Protein AF-0000000070921959 (afdb_homodimer)

Secondary structure (DSSP, 8-state):
--HHHHHHHHHHSEEEEEHHHHHHHHHHHHHHHHHHHTTS--EEEEETTTTHHHHHHHHTT--S--EEEEEEEEE--S--SSS--EEEEE--SS--TT-EEEEEEEEESS-HHHHHHHHHHHHTT-SEEEEEEEEEE--TTS-TT---SEEEEEE-SS-EEBTTB-BTTB-TT-SEEEE-TT-/--HHHHHHHHHHSEEEEEHHHHHHHHHHHHHHHHHHHTTS--EEEEETTTTHHHHHHHHTT--S--EEEEEEEEE--S--SSS--EEEEE--SS--TT-EEEEEEEEESS-HHHHHHHHHHHHTT-SEEEEEEEEEE--TTS-TT---SEEEEEE-SS-EEBTTB-BTTB-TT-SEEEE-TT-

Structure (mmCIF, N/CA/C/O backbone):
data_AF-0000000070921959-model_v1
#
loop_
_entity.id
_entity.type
_entity.pdbx_description
1 polymer 'Hypoxanthine phosphoribosyltransferase'
#
loop_
_atom_site.group_PDB
_atom_site.id
_atom_site.type_symbol
_atom_site.label_atom_id
_atom_site.label_alt_id
_atom_site.la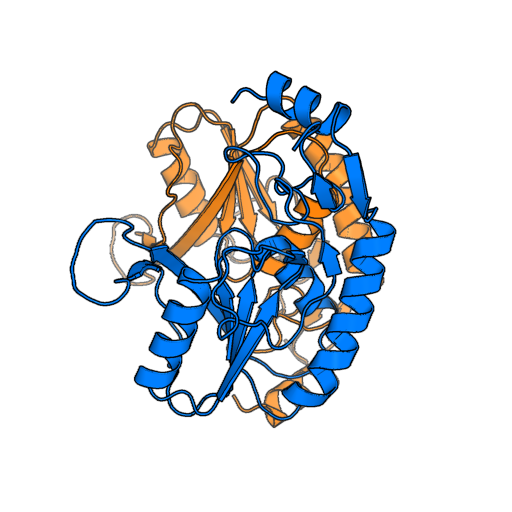bel_comp_id
_atom_site.label_asym_id
_atom_site.label_entity_id
_atom_site.label_seq_id
_atom_site.pdbx_PDB_ins_code
_atom_site.Cartn_x
_atom_site.Cartn_y
_atom_site.Cartn_z
_atom_site.occupancy
_atom_site.B_iso_or_equiv
_atom_site.auth_seq_id
_atom_site.auth_comp_id
_atom_site.auth_asym_id
_atom_site.auth_atom_id
_atom_site.pdbx_PDB_model_num
ATOM 1 N N . MET A 1 1 ? 19.141 13.289 -2.781 1 92.25 1 MET A N 1
ATOM 2 C CA . MET A 1 1 ? 19.719 12.773 -1.545 1 92.25 1 MET A CA 1
ATOM 3 C C . MET A 1 1 ? 20.344 11.406 -1.771 1 92.25 1 MET A C 1
ATOM 5 O O . MET A 1 1 ? 19.781 10.57 -2.48 1 92.25 1 MET A O 1
ATOM 9 N N . SER A 1 2 ? 21.469 11.203 -1.187 1 96.12 2 SER A N 1
ATOM 10 C CA . SER A 1 2 ? 22.156 9.93 -1.33 1 96.12 2 SER A CA 1
ATOM 11 C C . SER A 1 2 ? 21.766 8.953 -0.228 1 96.12 2 SER A C 1
ATOM 13 O O . SER A 1 2 ? 21.234 9.359 0.808 1 96.12 2 SER A O 1
ATOM 15 N N . PRO A 1 3 ? 22.047 7.684 -0.461 1 97.19 3 PRO A N 1
ATOM 16 C CA . PRO A 1 3 ? 21.812 6.703 0.601 1 97.19 3 PRO A CA 1
ATOM 17 C C . PRO A 1 3 ? 22.578 7.023 1.88 1 97.19 3 PRO A C 1
ATOM 19 O O . PRO A 1 3 ? 22.047 6.863 2.98 1 97.19 3 PRO A O 1
ATOM 22 N N . ALA A 1 4 ? 23.75 7.457 1.739 1 97.62 4 ALA A N 1
ATOM 23 C CA . ALA A 1 4 ? 24.562 7.809 2.902 1 97.62 4 ALA A CA 1
ATOM 24 C C . ALA A 1 4 ? 23.938 8.969 3.672 1 97.62 4 ALA A C 1
ATOM 26 O O . ALA A 1 4 ? 23.938 8.977 4.906 1 97.62 4 ALA A O 1
ATOM 27 N N . GLU A 1 5 ? 23.484 9.93 2.936 1 97.94 5 GLU A N 1
ATOM 28 C CA . GLU A 1 5 ? 22.812 11.062 3.559 1 97.94 5 GLU A CA 1
ATOM 29 C C . GLU A 1 5 ? 21.516 10.625 4.258 1 97.94 5 GLU A C 1
ATOM 31 O O . GLU A 1 5 ? 21.219 11.102 5.352 1 97.94 5 GLU A O 1
ATOM 36 N N . ALA A 1 6 ? 20.766 9.727 3.658 1 98 6 ALA A N 1
ATOM 37 C CA . ALA A 1 6 ? 19.547 9.203 4.266 1 98 6 ALA A CA 1
ATOM 38 C C . ALA A 1 6 ? 19.859 8.508 5.59 1 98 6 ALA A C 1
ATOM 40 O O . ALA A 1 6 ? 19.156 8.703 6.582 1 98 6 ALA A O 1
ATOM 41 N N . ARG A 1 7 ? 20.922 7.742 5.594 1 97.75 7 ARG A N 1
ATOM 42 C CA . ARG A 1 7 ? 21.344 7.062 6.816 1 97.75 7 ARG A CA 1
ATOM 43 C C . ARG A 1 7 ? 21.719 8.062 7.902 1 97.75 7 ARG A C 1
ATOM 45 O O . ARG A 1 7 ? 21.391 7.867 9.07 1 97.75 7 ARG A O 1
ATOM 52 N N . ARG A 1 8 ? 22.375 9.039 7.492 1 97.94 8 ARG A N 1
ATOM 53 C CA . ARG A 1 8 ? 22.797 10.078 8.43 1 97.94 8 ARG A CA 1
ATOM 54 C C . ARG A 1 8 ? 21.594 10.805 9.016 1 97.94 8 ARG A C 1
ATOM 56 O O . ARG A 1 8 ? 21.516 11.039 10.219 1 97.94 8 ARG A O 1
ATOM 63 N N . VAL A 1 9 ? 20.641 11.148 8.172 1 98.25 9 VAL A N 1
ATOM 64 C CA . VAL A 1 9 ? 19.438 11.844 8.617 1 98.25 9 VAL A CA 1
ATOM 65 C C . VAL A 1 9 ? 18.688 10.992 9.641 1 98.25 9 VAL A C 1
ATOM 67 O O . VAL A 1 9 ? 18.266 11.5 10.68 1 98.25 9 VAL A O 1
ATOM 70 N N . LEU A 1 10 ? 18.578 9.742 9.367 1 98.19 10 LEU A N 1
ATOM 71 C CA . LEU A 1 10 ? 17.891 8.852 10.289 1 98.19 10 LEU A CA 1
ATOM 72 C C . LEU A 1 10 ? 18.641 8.766 11.617 1 98.19 10 LEU A C 1
ATOM 74 O O . LEU A 1 10 ? 18.031 8.836 12.688 1 98.19 10 LEU A O 1
ATOM 78 N N . ARG A 1 11 ? 19.906 8.656 11.555 1 97.62 11 ARG A N 1
ATOM 79 C CA . ARG A 1 11 ? 20.734 8.516 12.742 1 97.62 11 ARG A CA 1
ATOM 80 C C . ARG A 1 11 ? 20.625 9.742 13.641 1 97.62 11 ARG A C 1
ATOM 82 O O . ARG A 1 11 ? 20.672 9.633 14.867 1 97.62 11 ARG A O 1
ATOM 89 N N . GLU A 1 12 ? 20.469 10.852 13.062 1 98.38 12 GLU A N 1
ATOM 90 C CA . GLU A 1 12 ? 20.531 12.109 13.805 1 98.38 12 GLU A CA 1
ATOM 91 C C . GLU A 1 12 ? 19.125 12.602 14.164 1 98.38 12 GLU A C 1
ATOM 93 O O . GLU A 1 12 ? 18.984 13.555 14.93 1 98.38 12 GLU A O 1
ATOM 98 N N . ALA A 1 13 ? 18.125 11.945 13.648 1 98.5 13 ALA A N 1
ATOM 99 C CA . ALA A 1 13 ? 16.75 12.398 13.805 1 98.5 13 ALA A CA 1
ATOM 100 C C . ALA A 1 13 ? 16.266 12.195 1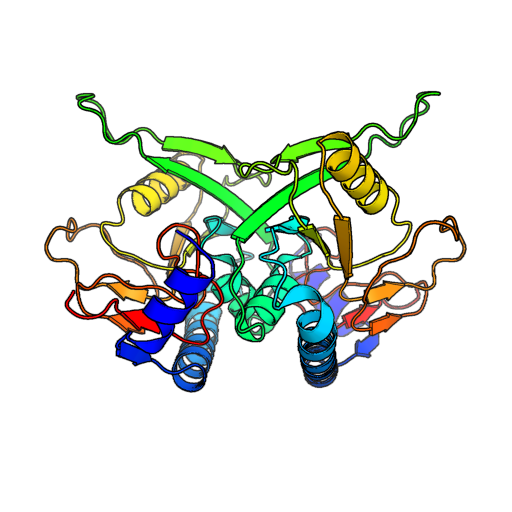5.234 1 98.5 13 ALA A C 1
ATOM 102 O O . ALA A 1 13 ? 16.828 11.383 15.977 1 98.5 13 ALA A O 1
ATOM 103 N N . ASP A 1 14 ? 15.242 12.922 15.672 1 98.56 14 ASP A N 1
ATOM 104 C CA . ASP A 1 14 ? 14.547 12.711 16.938 1 98.56 14 ASP A CA 1
ATOM 105 C C . ASP A 1 14 ? 13.445 11.664 16.781 1 98.56 14 ASP A C 1
ATOM 107 O O . ASP A 1 14 ? 12.539 11.828 15.961 1 98.56 14 ASP A O 1
ATOM 111 N N . CYS A 1 15 ? 13.539 10.656 17.562 1 98.44 15 CYS A N 1
ATOM 112 C CA . CYS A 1 15 ? 12.469 9.656 17.547 1 98.44 15 CYS A CA 1
ATOM 113 C C . CYS A 1 15 ? 11.273 10.133 18.359 1 98.44 15 CYS A C 1
ATOM 115 O O . CYS A 1 15 ? 11.352 10.242 19.578 1 98.44 15 CYS A O 1
ATOM 117 N N . LEU A 1 16 ? 10.188 10.43 17.672 1 98.69 16 LEU A N 1
ATOM 118 C CA . LEU A 1 16 ? 8.992 10.898 18.359 1 98.69 16 LEU A CA 1
ATOM 119 C C . LEU A 1 16 ? 8.156 9.719 18.844 1 98.69 16 LEU A C 1
ATOM 121 O O . LEU A 1 16 ? 7.594 9.758 19.938 1 98.69 16 LEU A O 1
ATOM 125 N N . HIS A 1 17 ? 7.949 8.719 18.047 1 98.56 17 HIS A N 1
ATOM 126 C CA . HIS A 1 17 ? 7.242 7.48 18.344 1 98.56 17 HIS A CA 1
ATOM 127 C C . HIS A 1 17 ? 8.008 6.266 17.844 1 98.56 17 HIS A C 1
ATOM 129 O O . HIS A 1 17 ? 8.289 6.148 16.641 1 98.56 17 HIS A O 1
ATOM 135 N N . SER A 1 18 ? 8.305 5.324 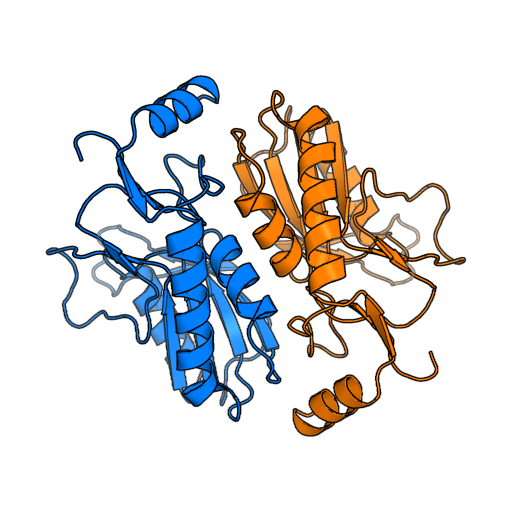18.734 1 97.94 18 SER A N 1
ATOM 136 C CA . SER A 1 18 ? 8.977 4.082 18.375 1 97.94 18 SER A CA 1
ATOM 137 C C . SER A 1 18 ? 8.086 3.201 17.5 1 97.94 18 SER A C 1
ATOM 139 O O . SER A 1 18 ? 6.887 3.453 17.391 1 97.94 18 SER A O 1
ATOM 141 N N . ARG A 1 19 ? 8.719 2.242 16.938 1 96.81 19 ARG A N 1
ATOM 142 C CA . ARG A 1 19 ? 7.949 1.287 16.156 1 96.81 19 ARG A CA 1
ATOM 143 C C . ARG A 1 19 ? 6.828 0.666 16.984 1 96.81 19 ARG A C 1
ATOM 145 O O . ARG A 1 19 ? 5.688 0.575 16.516 1 96.81 19 ARG A O 1
ATOM 152 N N . GLU A 1 20 ? 7.191 0.243 18.125 1 97.25 20 GLU A N 1
ATOM 153 C CA . GLU A 1 20 ? 6.215 -0.391 19.016 1 97.25 20 GLU A CA 1
ATOM 154 C C . GLU A 1 20 ? 5.07 0.561 19.344 1 97.25 20 GLU A C 1
ATOM 156 O O . GLU A 1 20 ? 3.904 0.161 19.344 1 97.25 20 GLU A O 1
ATOM 161 N N . ALA A 1 21 ? 5.406 1.771 19.625 1 98.31 21 ALA A N 1
ATOM 162 C CA . ALA A 1 21 ? 4.391 2.773 19.938 1 98.31 21 ALA A CA 1
ATOM 163 C C . ALA A 1 21 ? 3.467 3.002 18.734 1 98.31 21 ALA A C 1
ATOM 165 O O . ALA A 1 21 ? 2.252 3.131 18.906 1 98.31 21 ALA A O 1
ATOM 166 N N . VAL A 1 22 ? 4.031 3.059 17.531 1 98.56 22 VAL A N 1
ATOM 167 C CA . VAL A 1 22 ? 3.246 3.252 16.328 1 98.56 22 VAL A CA 1
ATOM 168 C C . VAL A 1 22 ? 2.307 2.064 16.125 1 98.56 22 VAL A C 1
ATOM 170 O O . VAL A 1 22 ? 1.116 2.246 15.852 1 98.56 22 VAL A O 1
ATOM 173 N N . GLU A 1 23 ? 2.828 0.876 16.297 1 97.56 23 GLU A N 1
ATOM 174 C CA . GLU A 1 23 ? 2.029 -0.33 16.109 1 97.56 23 GLU A CA 1
ATOM 175 C C . GLU A 1 23 ? 0.875 -0.39 17.109 1 97.56 23 GLU A C 1
ATOM 177 O O . GLU A 1 23 ? -0.242 -0.768 16.75 1 97.56 23 GLU A O 1
ATOM 182 N N . THR A 1 24 ? 1.155 -0.032 18.281 1 98.56 24 THR A N 1
ATOM 183 C CA . THR A 1 24 ? 0.113 0.011 19.312 1 98.56 24 THR A CA 1
ATOM 184 C C . THR A 1 24 ? -0.958 1.035 18.938 1 98.56 24 THR A C 1
ATOM 186 O O . THR A 1 24 ? -2.152 0.778 19.109 1 98.56 24 THR A O 1
ATOM 189 N N . ALA A 1 25 ? -0.522 2.164 18.484 1 98.75 25 ALA A N 1
ATOM 190 C CA . ALA A 1 25 ? -1.455 3.205 18.062 1 98.75 25 ALA A CA 1
ATOM 191 C C . ALA A 1 25 ? -2.312 2.73 16.891 1 98.75 25 ALA A C 1
ATOM 193 O O . ALA A 1 25 ? -3.502 3.049 16.812 1 98.75 25 ALA A O 1
ATOM 194 N N . ILE A 1 26 ? -1.753 1.981 15.977 1 98.5 26 ILE A N 1
ATOM 195 C CA . ILE A 1 26 ? -2.488 1.465 14.828 1 98.5 26 ILE A CA 1
ATOM 196 C C . ILE A 1 26 ? -3.49 0.409 15.289 1 98.5 26 ILE A C 1
ATOM 198 O O . ILE A 1 26 ? -4.598 0.316 14.742 1 98.5 26 ILE A O 1
ATOM 202 N N . ASP A 1 27 ? -3.082 -0.384 16.312 1 98.38 27 ASP A N 1
ATOM 203 C CA . ASP A 1 27 ? -4.035 -1.321 16.906 1 98.38 27 ASP A CA 1
ATOM 204 C C . ASP A 1 27 ? -5.281 -0.598 17.406 1 98.38 27 ASP A C 1
ATOM 206 O O . ASP A 1 27 ? -6.406 -1.013 17.109 1 98.38 27 ASP A O 1
ATOM 210 N N . ARG A 1 28 ? -5.07 0.438 18.094 1 98.69 28 ARG A N 1
ATOM 211 C CA . ARG A 1 28 ? -6.176 1.226 18.625 1 98.69 28 ARG A CA 1
ATOM 212 C C . ARG A 1 28 ? -6.984 1.868 17.516 1 98.69 28 ARG A C 1
ATOM 214 O O . ARG A 1 28 ? -8.219 1.888 17.562 1 98.69 28 ARG A O 1
ATOM 221 N N . LEU A 1 29 ? -6.305 2.377 16.562 1 98.81 29 LEU A N 1
ATOM 222 C CA . LEU A 1 29 ? -6.949 2.992 15.414 1 98.81 29 LEU A CA 1
ATOM 223 C C . LEU A 1 29 ? -7.859 1.995 14.703 1 98.81 29 LEU A C 1
ATOM 225 O O . LEU A 1 29 ? -9 2.322 14.359 1 98.81 29 LEU A O 1
ATOM 229 N N . ALA A 1 30 ? -7.363 0.819 14.461 1 98.62 30 ALA A N 1
ATOM 230 C CA . ALA A 1 30 ? -8.133 -0.229 13.789 1 98.62 30 ALA A CA 1
ATOM 231 C C . ALA A 1 30 ? -9.398 -0.568 14.578 1 98.62 30 ALA A C 1
ATOM 233 O O . ALA A 1 30 ? -10.469 -0.726 13.992 1 98.62 30 ALA A O 1
ATOM 234 N N . GLN A 1 31 ? -9.234 -0.677 15.867 1 98.19 31 GLN A N 1
ATOM 235 C CA . GLN A 1 31 ? -10.375 -0.984 16.719 1 98.19 31 GLN A CA 1
ATOM 236 C C . GLN A 1 31 ? -11.414 0.127 16.672 1 98.19 31 GLN A C 1
ATOM 238 O O . GLN A 1 31 ? -12.602 -0.138 16.469 1 98.19 31 GLN A O 1
ATOM 243 N N . ASN A 1 32 ? -10.977 1.343 16.797 1 98.19 32 ASN A N 1
ATOM 244 C CA . ASN A 1 32 ? -11.875 2.494 16.797 1 98.19 32 ASN A CA 1
ATOM 245 C C . ASN A 1 32 ? -12.594 2.648 15.469 1 98.19 32 ASN A C 1
ATOM 247 O O . ASN A 1 32 ? -13.797 2.918 15.438 1 98.19 32 ASN A O 1
ATOM 251 N N . THR A 1 33 ? -11.898 2.453 14.414 1 98.62 33 THR A N 1
ATOM 252 C CA . THR A 1 33 ? -12.5 2.666 13.102 1 98.62 33 THR A CA 1
ATOM 253 C C . THR A 1 33 ? -13.398 1.494 12.719 1 98.62 33 THR A C 1
ATOM 255 O O . THR A 1 33 ? -14.367 1.664 11.977 1 98.62 33 THR A O 1
ATOM 258 N N . ALA A 1 34 ? -13.102 0.33 13.203 1 97.81 34 ALA A N 1
ATOM 259 C CA . ALA A 1 34 ? -13.969 -0.82 12.953 1 97.81 34 ALA A CA 1
ATOM 260 C C . ALA A 1 34 ? -15.375 -0.579 13.492 1 97.81 34 ALA A C 1
ATOM 262 O O . ALA A 1 34 ? -16.359 -1.006 12.883 1 97.81 34 ALA A O 1
ATOM 263 N N . GLU A 1 35 ? -15.516 0.086 14.57 1 96.25 35 GLU A N 1
ATOM 264 C CA . GLU A 1 35 ? -16.797 0.382 15.195 1 96.25 35 GLU A CA 1
ATOM 265 C C . GLU A 1 35 ? -17.703 1.163 14.25 1 96.25 35 GLU A C 1
ATOM 267 O O . GLU A 1 35 ? -18.922 0.973 14.25 1 96.25 35 GLU A O 1
ATOM 272 N N . VAL A 1 36 ? -17.094 1.922 13.391 1 96.19 36 VAL A N 1
ATOM 273 C CA . VAL A 1 36 ? -17.891 2.799 12.539 1 96.19 36 VAL A CA 1
ATOM 274 C C . VAL A 1 36 ? -17.984 2.199 11.133 1 96.19 36 VAL A C 1
ATOM 276 O O . VAL A 1 36 ? -18.984 2.416 10.43 1 96.19 36 VAL A O 1
ATOM 279 N N . LEU A 1 37 ? -17.062 1.36 10.758 1 98.31 37 LEU A N 1
ATOM 280 C CA . LEU A 1 37 ? -16.938 0.985 9.352 1 98.31 37 LEU A CA 1
ATOM 281 C C . LEU A 1 37 ? -17.438 -0.44 9.125 1 98.31 37 LEU A C 1
ATOM 283 O O . LEU A 1 37 ? -17.797 -0.809 8 1 98.31 37 LEU A O 1
ATOM 287 N N . ALA A 1 38 ? -17.516 -1.252 10.164 1 97.56 38 ALA A N 1
ATOM 288 C CA . ALA A 1 38 ? -17.609 -2.703 10.039 1 97.56 38 ALA A CA 1
ATOM 289 C C . ALA A 1 38 ? -18.875 -3.111 9.289 1 97.56 38 ALA A C 1
ATOM 291 O O . ALA A 1 38 ? -18.875 -4.125 8.586 1 97.56 38 ALA A O 1
ATOM 292 N N . GLU A 1 39 ? -19.906 -2.301 9.336 1 97.25 39 GLU A N 1
ATOM 293 C CA . GLU A 1 39 ? -21.172 -2.703 8.734 1 97.25 39 GLU A CA 1
ATOM 294 C C . GLU A 1 39 ? -21.516 -1.84 7.523 1 97.25 39 GLU A C 1
ATOM 296 O O . GLU A 1 39 ? -22.656 -1.814 7.07 1 97.25 39 GLU A O 1
ATOM 301 N N . ARG A 1 40 ? -20.516 -1.144 6.941 1 97.94 40 ARG A N 1
ATOM 302 C CA . ARG A 1 40 ? -20.828 -0.148 5.922 1 97.94 40 ARG A CA 1
ATOM 303 C C . ARG A 1 40 ? -20.297 -0.576 4.559 1 97.94 40 ARG A C 1
ATOM 305 O O . ARG A 1 40 ? -20.438 0.147 3.572 1 97.94 40 ARG A O 1
ATOM 312 N N . ASN A 1 41 ? -19.625 -1.68 4.469 1 98.12 41 ASN A N 1
ATOM 313 C CA . ASN A 1 41 ? -19.016 -2.139 3.227 1 98.12 41 ASN A CA 1
ATOM 314 C C . ASN A 1 41 ? -18.219 -1.03 2.551 1 98.12 41 ASN A C 1
ATOM 316 O O . ASN A 1 41 ? -18.453 -0.713 1.383 1 98.12 41 ASN A O 1
ATOM 320 N N . PRO A 1 42 ? -17.25 -0.524 3.227 1 98.81 42 PRO A N 1
ATOM 321 C CA . PRO A 1 42 ? -16.594 0.687 2.74 1 98.81 42 PRO A CA 1
ATOM 322 C C . PRO A 1 42 ? -15.703 0.426 1.523 1 98.81 42 PRO A C 1
ATOM 324 O O . PRO A 1 42 ? -15.289 -0.713 1.289 1 98.81 42 PRO A O 1
ATOM 327 N N . LEU A 1 43 ? -15.547 1.412 0.712 1 98.75 43 LEU A N 1
ATOM 328 C CA . LEU A 1 43 ? -14.453 1.512 -0.252 1 98.75 43 LEU A CA 1
ATOM 329 C C . LEU A 1 43 ? -13.266 2.252 0.349 1 98.75 43 LEU A C 1
ATOM 331 O O . LEU A 1 43 ? -13.328 3.463 0.572 1 98.75 43 LEU A O 1
ATOM 335 N N . VAL A 1 44 ? -12.195 1.51 0.639 1 98.88 44 VAL A N 1
ATOM 336 C CA . VAL A 1 44 ? -10.992 2.104 1.214 1 98.88 44 VAL A CA 1
ATOM 337 C C . VAL A 1 44 ? -10.062 2.568 0.097 1 98.88 44 VAL A C 1
ATOM 339 O O . VAL A 1 44 ? -9.656 1.77 -0.749 1 98.88 44 VAL A O 1
ATOM 342 N N . LEU A 1 45 ? -9.773 3.84 0.073 1 98.81 45 LEU A N 1
ATOM 343 C CA . LEU A 1 45 ? -8.859 4.449 -0.888 1 98.81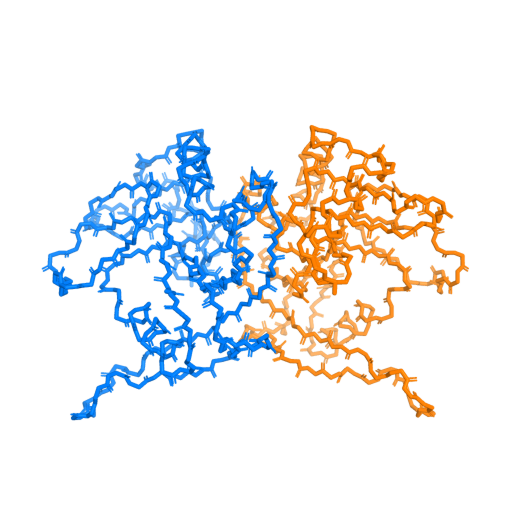 45 LEU A CA 1
ATOM 344 C C . LEU A 1 45 ? -7.562 4.883 -0.207 1 98.81 45 LEU A C 1
ATOM 346 O O . LEU A 1 45 ? -7.566 5.816 0.601 1 98.81 45 LEU A O 1
ATOM 350 N N . GLY A 1 46 ? -6.5 4.156 -0.527 1 98.75 46 GLY A N 1
ATOM 351 C CA . GLY A 1 46 ? -5.203 4.609 -0.054 1 98.75 46 GLY A CA 1
ATOM 352 C C . GLY A 1 46 ? -4.668 5.797 -0.835 1 98.75 46 GLY A C 1
ATOM 353 O O . GLY A 1 46 ? -4.582 5.75 -2.064 1 98.75 46 GLY A O 1
ATOM 354 N N . VAL A 1 47 ? -4.301 6.832 -0.224 1 98.38 47 VAL A N 1
ATOM 355 C CA . VAL A 1 47 ? -3.701 7.988 -0.878 1 98.38 47 VAL A CA 1
ATOM 356 C C . VAL A 1 47 ? -2.203 7.762 -1.06 1 98.38 47 VAL A C 1
ATOM 358 O O . VAL A 1 47 ? -1.427 7.91 -0.114 1 98.38 47 VAL A O 1
ATOM 361 N N . MET A 1 48 ? -1.828 7.375 -2.234 1 97.81 48 MET A N 1
ATOM 362 C CA . MET A 1 48 ? -0.455 6.984 -2.539 1 97.81 48 MET A CA 1
ATOM 363 C C . MET A 1 48 ? 0.473 8.195 -2.512 1 97.81 48 MET A C 1
ATOM 365 O O . MET A 1 48 ? 0.054 9.312 -2.82 1 97.81 48 MET A O 1
ATOM 369 N N . THR A 1 49 ? 1.73 7.93 -2.148 1 96.94 49 THR A N 1
ATOM 370 C CA . THR A 1 49 ? 2.373 6.664 -1.82 1 96.94 49 THR A CA 1
ATOM 371 C C . THR A 1 49 ? 2.52 6.508 -0.31 1 96.94 49 THR A C 1
ATOM 373 O O . THR A 1 49 ? 2.664 5.391 0.193 1 96.94 49 THR A O 1
ATOM 376 N N . GLY A 1 50 ? 2.234 7.527 0.43 1 97.56 50 GLY A N 1
ATOM 377 C CA . GLY A 1 50 ? 2.51 7.578 1.856 1 97.56 50 GLY A CA 1
ATOM 378 C C . GLY A 1 50 ? 1.666 6.609 2.662 1 97.56 50 GLY A C 1
ATOM 379 O O . GLY A 1 50 ? 2.078 6.16 3.734 1 97.56 50 GLY A O 1
ATOM 380 N N . CYS A 1 51 ? 0.597 6.191 2.16 1 98.44 51 CYS A N 1
ATOM 381 C CA . CYS A 1 51 ? -0.378 5.422 2.924 1 98.44 51 CYS A CA 1
ATOM 382 C C . CYS A 1 51 ? 0.068 3.971 3.076 1 98.44 51 CYS A C 1
ATOM 384 O O . CYS A 1 51 ? -0.485 3.229 3.889 1 98.44 51 CYS A O 1
ATOM 386 N N . VAL A 1 52 ? 1.023 3.521 2.396 1 98.44 52 VAL A N 1
ATOM 387 C CA . VAL A 1 52 ? 1.255 2.102 2.154 1 98.44 52 VAL A CA 1
ATOM 388 C C . VAL A 1 52 ? 1.497 1.383 3.479 1 98.44 52 VAL A C 1
ATOM 390 O O . VAL A 1 52 ? 0.878 0.353 3.756 1 98.44 52 VAL A O 1
ATOM 393 N N . VAL A 1 53 ? 2.318 1.944 4.309 1 98.38 53 VAL A N 1
ATOM 394 C CA . VAL A 1 53 ? 2.672 1.264 5.551 1 98.38 53 VAL A CA 1
ATOM 395 C C . VAL A 1 53 ? 1.469 1.243 6.488 1 98.38 53 VAL A C 1
ATOM 397 O O . VAL A 1 53 ? 1.101 0.189 7.016 1 98.38 53 VAL A O 1
ATOM 400 N N . LEU A 1 54 ? 0.834 2.395 6.645 1 98.75 54 LEU A N 1
ATOM 401 C CA . LEU A 1 54 ? -0.345 2.451 7.5 1 98.75 54 LEU A CA 1
ATOM 402 C C . LEU A 1 54 ? -1.447 1.541 6.969 1 98.75 54 LEU A C 1
ATOM 404 O O . LEU A 1 54 ? -2.043 0.772 7.727 1 98.75 54 LEU A O 1
ATOM 408 N N . LEU A 1 55 ? -1.724 1.686 5.691 1 98.75 55 LEU A N 1
ATOM 409 C CA . LEU A 1 55 ? -2.797 0.913 5.074 1 98.75 55 LEU A CA 1
ATOM 410 C C . LEU A 1 55 ? -2.537 -0.583 5.215 1 98.75 55 LEU A C 1
ATOM 412 O O . LEU A 1 55 ? -3.441 -1.345 5.562 1 98.75 55 LEU A O 1
ATOM 416 N N . GLY A 1 56 ? -1.31 -0.991 4.957 1 98 56 GLY A N 1
ATOM 417 C CA . GLY A 1 56 ? -0.966 -2.385 5.191 1 98 56 GLY A CA 1
ATOM 418 C C . GLY A 1 56 ? -1.218 -2.828 6.62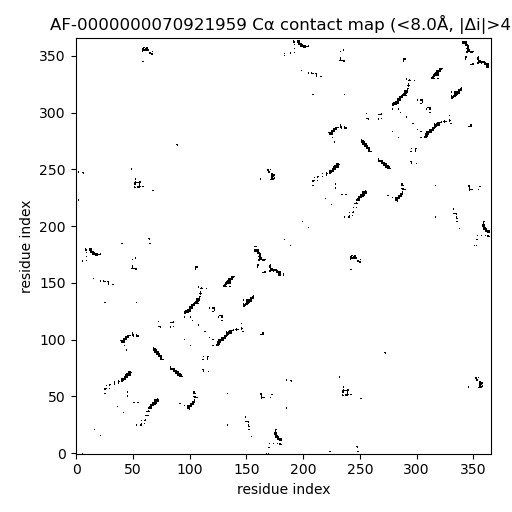1 1 98 56 GLY A C 1
ATOM 419 O O . GLY A 1 56 ? -1.707 -3.936 6.855 1 98 56 GLY A O 1
ATOM 420 N N . GLY A 1 57 ? -0.895 -2.023 7.527 1 97.38 57 GLY A N 1
ATOM 421 C CA . GLY A 1 57 ? -1.138 -2.301 8.93 1 97.38 57 GLY A CA 1
ATOM 422 C C . GLY A 1 57 ? -2.611 -2.412 9.273 1 97.38 57 GLY A C 1
ATOM 423 O O . GLY A 1 57 ? -3.014 -3.297 10.031 1 97.38 57 GLY A O 1
ATOM 424 N N . LEU A 1 58 ? -3.404 -1.513 8.75 1 98.5 58 LEU A N 1
ATOM 425 C CA . LEU A 1 58 ? -4.832 -1.495 9.047 1 98.5 58 LEU A CA 1
ATOM 426 C C . LEU A 1 58 ? -5.531 -2.699 8.43 1 98.5 58 LEU A C 1
ATOM 428 O O . LEU A 1 58 ? -6.375 -3.332 9.07 1 98.5 58 LEU A O 1
ATOM 432 N N . LEU A 1 59 ? -5.215 -2.996 7.199 1 98.06 59 LEU A N 1
ATOM 433 C CA . LEU A 1 59 ? -5.855 -4.098 6.492 1 98.06 59 LEU A CA 1
ATOM 434 C C . LEU A 1 59 ? -5.672 -5.41 7.246 1 98.06 59 LEU A C 1
ATOM 436 O O . LEU A 1 59 ? -6.602 -6.215 7.34 1 98.06 59 LEU A O 1
ATOM 440 N N . SER A 1 60 ? -4.504 -5.578 7.824 1 94.75 60 SER A N 1
ATOM 441 C CA . SER A 1 60 ? -4.219 -6.824 8.531 1 94.75 60 SER A CA 1
ATOM 442 C C . SER A 1 60 ? -4.918 -6.867 9.883 1 94.75 60 SER A C 1
ATOM 444 O O . SER A 1 60 ? -4.957 -7.914 10.531 1 94.75 60 SER A O 1
ATOM 446 N N . ARG A 1 61 ? -5.504 -5.793 10.297 1 96.94 61 ARG A N 1
ATOM 447 C CA . ARG A 1 61 ? -6.137 -5.707 11.609 1 96.94 61 ARG A CA 1
ATOM 448 C C . ARG A 1 61 ? -7.656 -5.637 11.477 1 96.94 61 ARG A C 1
ATOM 450 O O . ARG A 1 61 ? -8.383 -6.039 12.391 1 96.94 61 ARG A O 1
ATOM 457 N N . TRP A 1 62 ? -8.156 -5.008 10.352 1 98 62 TRP A N 1
ATOM 458 C CA . TRP A 1 62 ? -9.586 -4.945 10.078 1 98 62 TRP A CA 1
ATOM 459 C C . TRP A 1 62 ? -10.133 -6.328 9.734 1 98 62 TRP A C 1
ATOM 461 O O . TRP A 1 62 ? -9.484 -7.105 9.031 1 98 62 TRP A O 1
ATOM 471 N N . SER A 1 63 ? -11.391 -6.656 10.188 1 94.25 63 SER A N 1
ATOM 472 C CA . SER A 1 63 ? -11.984 -7.969 9.969 1 94.25 63 SER A CA 1
ATOM 473 C C . SER A 1 63 ? -13.383 -7.852 9.375 1 94.25 63 SER A C 1
ATOM 475 O O . SER A 1 63 ? -14.281 -8.633 9.711 1 94.25 63 SER A O 1
ATOM 477 N N . PHE A 1 64 ? -13.625 -6.906 8.617 1 97.69 64 PHE A N 1
ATOM 478 C CA . PHE A 1 64 ? -14.93 -6.699 7.992 1 97.69 64 PHE A CA 1
ATOM 479 C C . PHE A 1 64 ? -14.797 -6.57 6.48 1 97.69 64 PHE A C 1
ATOM 481 O O . PHE A 1 64 ? -13.719 -6.25 5.973 1 97.69 64 PHE A O 1
ATOM 488 N N . PRO A 1 65 ? -15.883 -6.859 5.73 1 98.12 65 PRO A N 1
ATOM 489 C CA . PRO A 1 65 ? -15.836 -6.758 4.27 1 98.12 65 PRO A CA 1
ATOM 490 C C . PRO A 1 65 ? -15.578 -5.332 3.787 1 98.12 65 PRO A C 1
ATOM 492 O O . PRO A 1 65 ? -16.109 -4.375 4.363 1 98.12 65 PRO A O 1
ATOM 495 N N . MET A 1 66 ? -14.828 -5.242 2.773 1 98.62 66 MET A N 1
ATOM 496 C CA . MET A 1 66 ? -14.5 -3.953 2.174 1 98.62 66 MET A CA 1
ATOM 497 C C . MET A 1 66 ? -13.945 -4.133 0.765 1 98.62 66 MET A C 1
ATOM 499 O O . MET A 1 66 ? -13.578 -5.246 0.375 1 98.62 66 MET A O 1
ATOM 503 N N . HIS A 1 67 ? -13.977 -3.092 0.032 1 98.38 67 HIS A N 1
ATOM 504 C CA . HIS A 1 67 ? -13.203 -2.994 -1.198 1 98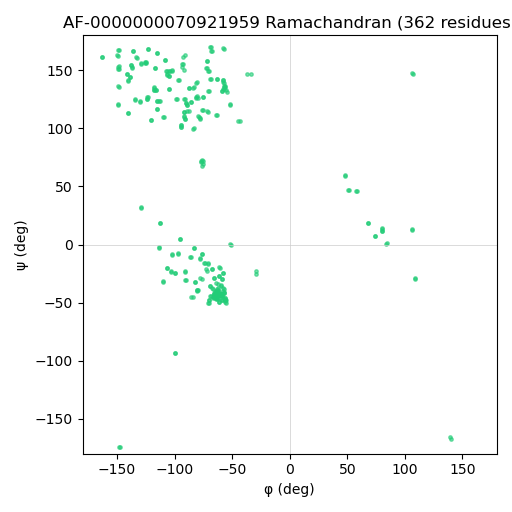.38 67 HIS A CA 1
ATOM 505 C C . HIS A 1 67 ? -11.984 -2.098 -1.01 1 98.38 67 HIS A C 1
ATOM 507 O O . HIS A 1 67 ? -12.023 -1.141 -0.232 1 98.38 67 HIS A O 1
ATOM 513 N N . LEU A 1 68 ? -10.906 -2.488 -1.694 1 98.56 68 LEU A N 1
ATOM 514 C CA . LEU A 1 68 ? -9.672 -1.714 -1.618 1 98.56 68 LEU A CA 1
ATOM 515 C C . LEU A 1 68 ? -9.32 -1.121 -2.979 1 98.56 68 LEU A C 1
ATOM 517 O O . LEU A 1 68 ? -9.422 -1.802 -4 1 98.56 68 LEU A O 1
ATOM 521 N N . ASP A 1 69 ? -9.008 0.078 -3.01 1 98.31 69 ASP A N 1
ATOM 522 C CA . ASP A 1 69 ? -8.492 0.81 -4.16 1 98.31 69 ASP A CA 1
ATOM 523 C C . ASP A 1 69 ? -7.52 1.903 -3.725 1 98.31 69 ASP A C 1
ATOM 525 O O . ASP A 1 69 ? -7.027 1.891 -2.594 1 98.31 69 ASP A O 1
ATOM 529 N N . TYR A 1 70 ? -7.086 2.693 -4.645 1 98.5 70 TYR A N 1
ATOM 530 C CA . TYR A 1 70 ? -6.129 3.736 -4.281 1 98.5 70 TYR A CA 1
ATOM 531 C C . TYR A 1 70 ? -6.285 4.953 -5.184 1 98.5 70 TYR A C 1
ATOM 533 O O . TYR A 1 70 ? -6.906 4.871 -6.246 1 98.5 70 TYR A O 1
ATOM 541 N N . VAL A 1 71 ? -5.734 6.07 -4.73 1 98 71 VAL A N 1
ATOM 542 C CA . VAL A 1 71 ? -5.664 7.305 -5.504 1 98 71 VAL A CA 1
ATOM 543 C C . VAL A 1 71 ? -4.281 7.934 -5.344 1 98 71 VAL A C 1
ATOM 545 O O . VAL A 1 71 ? -3.57 7.648 -4.379 1 98 71 VAL A O 1
ATOM 548 N N . HIS A 1 72 ? -3.961 8.625 -6.336 1 97.44 72 HIS A N 1
ATOM 549 C CA . HIS A 1 72 ? -2.73 9.406 -6.332 1 97.44 72 HIS A CA 1
ATOM 550 C C . HIS A 1 72 ? -2.939 10.758 -7 1 97.44 72 HIS A C 1
ATOM 552 O O . HIS A 1 72 ? -3.248 10.828 -8.188 1 97.44 72 HIS A O 1
ATOM 558 N N . ALA A 1 73 ? -2.834 11.789 -6.18 1 95.12 73 ALA A N 1
ATOM 559 C CA . ALA A 1 73 ? -3.047 13.133 -6.703 1 95.12 73 ALA A CA 1
ATOM 560 C C . ALA A 1 73 ? -2.074 14.133 -6.078 1 95.12 73 ALA A C 1
ATOM 562 O O . ALA A 1 73 ? -1.673 13.969 -4.922 1 95.12 73 ALA A O 1
ATOM 563 N N . THR A 1 74 ? -1.701 15.094 -6.879 1 90.81 74 THR A N 1
ATOM 564 C CA . THR A 1 74 ? -0.937 16.234 -6.406 1 90.81 74 THR A CA 1
ATOM 565 C C . THR A 1 74 ? -1.73 17.531 -6.59 1 90.81 74 THR A C 1
ATOM 567 O O . THR A 1 74 ? -2.629 17.594 -7.43 1 90.81 74 THR A O 1
ATOM 570 N N . ARG A 1 75 ? -1.437 18.484 -5.719 1 84.88 75 ARG A N 1
ATOM 571 C CA . ARG A 1 75 ? -2.143 19.75 -5.797 1 84.88 75 ARG A CA 1
ATOM 572 C C . ARG A 1 75 ? -1.312 20.797 -6.535 1 84.88 75 ARG A C 1
ATOM 574 O O . ARG A 1 75 ? -0.107 20.922 -6.305 1 84.88 75 ARG A O 1
ATOM 581 N N . TYR A 1 76 ? -1.934 21.406 -7.633 1 76.5 76 TYR A N 1
ATOM 582 C CA . TYR A 1 76 ? -1.271 22.531 -8.273 1 76.5 76 TYR A CA 1
ATOM 583 C C . TYR A 1 76 ? -1.154 23.719 -7.324 1 76.5 76 TYR A C 1
ATOM 585 O O . TYR A 1 76 ? -2.104 24.031 -6.605 1 76.5 76 TYR A O 1
ATOM 593 N N . ARG A 1 77 ? 0.035 24.109 -6.867 1 63.78 77 ARG A N 1
ATOM 594 C CA . ARG A 1 77 ? 0.216 25.266 -5.992 1 63.78 77 ARG A CA 1
ATOM 595 C C . ARG A 1 77 ? 0.019 26.562 -6.758 1 63.78 77 ARG A C 1
ATOM 597 O O . ARG A 1 77 ? -0.005 27.641 -6.16 1 63.78 77 ARG A O 1
ATOM 604 N N . GLY A 1 78 ? 0.126 26.656 -8.055 1 54.78 78 GLY A N 1
ATOM 605 C CA . GLY A 1 78 ? 0.122 27.969 -8.688 1 54.78 78 GLY A CA 1
ATOM 606 C C . GLY A 1 78 ? -1.12 28.766 -8.367 1 54.78 78 GLY A C 1
ATOM 607 O O . GLY A 1 78 ? -2.047 28.266 -7.727 1 54.78 78 GLY A O 1
ATOM 608 N N . ASP A 1 79 ? -0.983 30.156 -8.773 1 47.03 79 ASP A N 1
ATOM 609 C CA . ASP A 1 79 ? -1.775 31.375 -8.641 1 47.03 79 ASP A CA 1
ATOM 610 C C . ASP A 1 79 ? -3.217 31.141 -9.094 1 47.03 79 ASP A C 1
ATOM 612 O O . ASP A 1 79 ? -3.914 32.094 -9.469 1 47.03 79 ASP A O 1
ATOM 616 N N . THR A 1 80 ? -3.514 30.031 -9.5 1 48.75 80 THR A N 1
ATOM 617 C CA . THR A 1 80 ? -4.77 30.172 -10.227 1 48.75 80 THR A CA 1
ATOM 618 C C . THR A 1 80 ? -5.926 30.422 -9.266 1 48.75 80 THR A C 1
ATOM 620 O O . THR A 1 80 ? -6.008 29.797 -8.211 1 48.75 80 THR A O 1
ATOM 623 N N . AR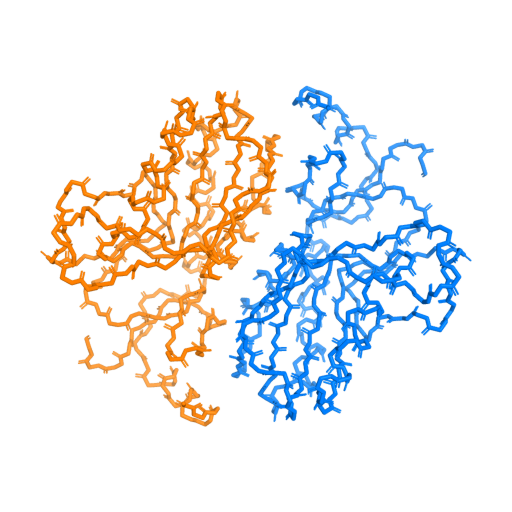G A 1 81 ? -6.527 31.562 -9.336 1 49.5 81 ARG A N 1
ATOM 624 C CA . ARG A 1 81 ? -7.715 32.156 -8.734 1 49.5 81 ARG A CA 1
ATOM 625 C C . ARG A 1 81 ? -8.766 31.094 -8.414 1 49.5 81 ARG A C 1
ATOM 627 O O . ARG A 1 81 ? -9.766 31.391 -7.762 1 49.5 81 ARG A O 1
ATOM 634 N N . GLY A 1 82 ? -8.672 29.891 -9.164 1 48.59 82 GLY A N 1
ATOM 635 C CA . GLY A 1 82 ? -9.695 28.906 -8.836 1 48.59 82 GLY A CA 1
ATOM 636 C C . GLY A 1 82 ? -9.25 27.906 -7.789 1 48.59 82 GLY A C 1
ATOM 637 O O . GLY A 1 82 ? -8.078 27.891 -7.402 1 48.59 82 GLY A O 1
ATOM 638 N N . GLY A 1 83 ? -10.133 27.281 -6.973 1 55 83 GLY A N 1
ATOM 639 C CA . GLY A 1 83 ? -9.953 26.297 -5.93 1 55 83 GLY A CA 1
ATOM 640 C C . GLY A 1 83 ? -8.859 25.281 -6.254 1 55 83 GLY A C 1
ATOM 641 O O . GLY A 1 83 ? -8.367 25.234 -7.383 1 55 83 GLY A O 1
ATOM 642 N N . PRO A 1 84 ? -8.164 24.797 -5.324 1 60.72 84 PRO A N 1
ATOM 643 C CA . PRO A 1 84 ? -7.078 23.844 -5.562 1 60.72 84 PRO A CA 1
ATOM 644 C C . PRO A 1 84 ? -7.449 22.766 -6.574 1 60.72 84 PRO A C 1
ATOM 646 O O . PRO A 1 84 ? -8.508 22.125 -6.449 1 60.72 84 PRO A O 1
ATOM 649 N N . GLN A 1 85 ? -6.926 22.844 -7.746 1 80.81 85 GLN A N 1
ATOM 650 C CA . GLN A 1 85 ? -7.133 21.828 -8.766 1 80.81 85 GLN A CA 1
ATOM 651 C C . GLN A 1 85 ? -6.188 20.641 -8.562 1 80.81 85 GLN A C 1
ATOM 653 O O . GLN A 1 85 ? -5.016 20.828 -8.234 1 80.81 85 GLN A O 1
ATOM 658 N N . LEU A 1 86 ? -6.836 19.391 -8.492 1 88.88 86 LEU A N 1
ATOM 659 C CA . LEU A 1 86 ? -6.086 18.141 -8.328 1 88.88 86 LEU A CA 1
ATOM 660 C C . LEU A 1 86 ? -5.492 17.688 -9.664 1 88.88 86 LEU A C 1
ATOM 662 O O . LEU A 1 86 ? -6.156 17.766 -10.695 1 88.88 86 LEU A O 1
ATOM 666 N N . HIS A 1 87 ? -4.242 17.453 -9.703 1 92.69 87 HIS A N 1
ATOM 667 C CA . HIS A 1 87 ? -3.631 16.672 -10.766 1 92.69 87 HIS A CA 1
ATOM 668 C C . HIS A 1 87 ? -3.559 15.188 -10.398 1 92.69 87 HIS A C 1
ATOM 670 O O . HIS A 1 87 ? -2.797 14.805 -9.508 1 92.69 87 HIS A O 1
ATOM 676 N N . TRP A 1 88 ? -4.332 14.422 -11.188 1 93.56 88 TRP A N 1
ATOM 677 C CA . TRP A 1 88 ? -4.457 13.008 -10.844 1 93.56 88 TRP A CA 1
ATOM 678 C C . TRP A 1 88 ? -3.373 12.18 -11.523 1 93.56 88 TRP A C 1
ATOM 680 O O . TRP A 1 88 ? -3.244 12.211 -12.75 1 93.56 88 TRP A O 1
ATOM 690 N N . LEU A 1 89 ? -2.633 11.523 -10.75 1 94.06 89 LEU A N 1
ATOM 691 C CA . LEU A 1 89 ? -1.709 10.523 -11.273 1 94.06 89 LEU A CA 1
ATOM 692 C C . LEU A 1 89 ? -2.373 9.148 -11.344 1 94.06 89 LEU A C 1
ATOM 694 O O . LEU A 1 89 ? -2.018 8.32 -12.18 1 94.06 89 LEU A O 1
ATOM 698 N N . ALA A 1 90 ? -3.291 8.883 -10.453 1 95.06 90 ALA A N 1
ATOM 699 C CA . ALA A 1 90 ? -4.133 7.688 -10.422 1 95.06 90 ALA A CA 1
ATOM 700 C C . ALA A 1 90 ? -5.496 7.992 -9.812 1 95.06 90 ALA A C 1
ATOM 702 O O . ALA A 1 90 ? -5.59 8.398 -8.656 1 95.06 90 ALA A O 1
ATOM 703 N N . GLN A 1 91 ? -6.496 7.781 -10.586 1 94.19 91 GLN A N 1
ATOM 704 C CA . GLN A 1 91 ? -7.871 7.895 -10.109 1 94.19 91 GLN A CA 1
ATOM 705 C C . GLN A 1 91 ? -8.406 6.547 -9.633 1 94.19 91 GLN A C 1
ATOM 707 O O . GLN A 1 91 ? -7.902 5.496 -10.039 1 94.19 91 GLN A O 1
ATOM 712 N N . PRO A 1 92 ? -9.398 6.629 -8.734 1 93.44 92 PRO A N 1
ATOM 713 C CA . PRO A 1 92 ? -9.984 5.352 -8.344 1 93.44 92 PRO A CA 1
ATOM 714 C C . PRO A 1 92 ? -10.539 4.566 -9.531 1 93.44 92 PRO A C 1
ATOM 716 O O . PRO A 1 92 ? -11.102 5.156 -10.461 1 93.44 92 PRO A O 1
ATOM 719 N N . GLN A 1 93 ? -10.344 3.285 -9.469 1 92.75 93 GLN A N 1
ATOM 720 C CA . GLN A 1 93 ? -10.906 2.42 -10.492 1 92.75 93 GLN A CA 1
ATOM 721 C C . GLN A 1 93 ? -12.289 1.917 -10.102 1 92.75 93 GLN A C 1
ATOM 723 O O . GLN A 1 93 ? -13.07 1.492 -10.953 1 92.75 93 GLN A O 1
ATOM 728 N N . THR A 1 94 ? -12.57 1.89 -8.844 1 95.31 94 THR A N 1
ATOM 729 C CA . THR A 1 94 ? -13.836 1.432 -8.289 1 95.31 94 THR A CA 1
ATOM 730 C C . THR A 1 94 ? -14.844 2.576 -8.227 1 95.31 94 THR A C 1
ATOM 732 O O . THR A 1 94 ? -14.516 3.678 -7.781 1 95.31 94 THR A O 1
ATOM 735 N N . PRO A 1 95 ? -16.094 2.35 -8.648 1 96.25 95 PRO A N 1
ATOM 736 C CA . PRO A 1 95 ? -17.109 3.408 -8.562 1 96.25 95 PRO A CA 1
ATOM 737 C C . PRO A 1 95 ? -17.297 3.92 -7.133 1 96.25 95 PRO A C 1
ATOM 739 O O . PRO A 1 95 ? -17.375 3.125 -6.191 1 96.25 95 PRO A O 1
ATOM 742 N N . ILE A 1 96 ? -17.438 5.207 -7.035 1 97.5 96 ILE A N 1
ATOM 743 C CA . ILE A 1 96 ? -17.469 5.887 -5.742 1 97.5 96 ILE A CA 1
ATOM 744 C C . ILE A 1 96 ? -18.922 6.176 -5.352 1 97.5 96 ILE A C 1
ATOM 746 O O . ILE A 1 96 ? -19.234 6.285 -4.164 1 97.5 96 ILE A O 1
ATOM 750 N N . ALA A 1 97 ? -19.812 6.262 -6.285 1 98.12 97 ALA A N 1
ATOM 751 C CA . ALA A 1 97 ? -21.203 6.684 -6.055 1 98.12 97 ALA A CA 1
ATOM 752 C C . ALA A 1 97 ? -21.891 5.754 -5.062 1 98.12 97 ALA A C 1
ATOM 754 O O . ALA A 1 97 ? -21.781 4.531 -5.16 1 98.12 97 ALA A O 1
ATOM 755 N N . ASP A 1 98 ? -22.547 6.379 -4.098 1 98.31 98 ASP A N 1
ATOM 756 C CA . ASP A 1 98 ? -23.406 5.727 -3.113 1 98.31 98 ASP A CA 1
ATOM 757 C C . ASP A 1 98 ? -22.594 4.855 -2.162 1 98.31 98 ASP A C 1
ATOM 759 O O . ASP A 1 98 ? -23.125 3.953 -1.518 1 98.31 98 ASP A O 1
ATOM 763 N N . ARG A 1 99 ? -21.281 5.09 -2.094 1 98.25 99 ARG A N 1
ATOM 764 C CA . ARG A 1 99 ? -20.391 4.305 -1.235 1 98.25 99 ARG A CA 1
ATOM 765 C C . ARG A 1 99 ? -20 5.09 0.01 1 98.25 99 ARG A C 1
ATOM 767 O O . ARG A 1 99 ? -19.984 6.32 -0.003 1 98.25 99 ARG A O 1
ATOM 774 N N . THR A 1 100 ? -19.766 4.359 1.113 1 98.75 100 THR A N 1
ATOM 775 C CA . THR A 1 100 ? -18.922 4.883 2.176 1 98.75 100 THR A CA 1
ATOM 776 C C . THR A 1 100 ? -17.453 4.805 1.777 1 98.75 100 THR A C 1
ATOM 778 O O . THR A 1 100 ? -16.906 3.713 1.609 1 98.75 100 THR A O 1
ATOM 781 N N . VAL A 1 101 ? -16.828 5.973 1.646 1 98.88 101 VAL A N 1
ATOM 782 C CA . VAL A 1 101 ? -15.438 6.023 1.203 1 98.88 101 VAL A CA 1
ATOM 783 C C . VAL A 1 101 ? -14.531 6.336 2.391 1 98.88 101 VAL A C 1
ATOM 785 O O . VAL A 1 101 ? -14.852 7.188 3.221 1 98.88 101 VAL A O 1
ATOM 788 N N . VAL A 1 102 ? -13.453 5.594 2.518 1 98.94 102 VAL A N 1
ATOM 789 C CA . VAL A 1 102 ? -12.438 5.844 3.535 1 98.94 102 VAL A CA 1
ATOM 790 C C . VAL A 1 102 ? -11.125 6.234 2.867 1 98.94 102 VAL A C 1
ATOM 792 O O . VAL A 1 102 ? -10.555 5.457 2.096 1 98.94 102 VAL A O 1
ATOM 795 N N . LEU A 1 103 ? -10.648 7.406 3.092 1 98.88 103 LEU A N 1
ATOM 796 C CA . LEU A 1 103 ? -9.344 7.859 2.637 1 98.88 103 LEU A CA 1
ATOM 797 C C . LEU A 1 103 ? -8.273 7.59 3.693 1 98.88 103 LEU A C 1
ATOM 799 O O . LEU A 1 103 ? -8.438 7.965 4.855 1 98.88 103 LEU A O 1
ATOM 803 N N . VAL A 1 104 ? -7.23 6.895 3.332 1 98.94 104 VAL A N 1
ATOM 804 C CA . VAL A 1 104 ? -6.145 6.582 4.258 1 98.94 104 VAL A CA 1
ATOM 805 C C . VAL A 1 104 ? -4.859 7.258 3.793 1 98.94 104 VAL A C 1
ATOM 807 O O . VAL A 1 104 ? -4.418 7.059 2.66 1 98.94 104 VAL A O 1
ATOM 810 N N . ASP A 1 105 ? -4.246 8.062 4.621 1 98.69 105 ASP A N 1
ATOM 811 C CA . ASP A 1 105 ? -3.018 8.789 4.312 1 98.69 105 ASP A CA 1
ATOM 812 C C . ASP A 1 105 ? -2.033 8.727 5.48 1 98.69 105 ASP A C 1
ATOM 814 O O . ASP A 1 105 ? -2.391 8.289 6.578 1 98.69 105 ASP A O 1
ATOM 818 N N . ASP A 1 106 ? -0.81 9.094 5.242 1 98.62 106 ASP A N 1
ATOM 819 C CA . ASP A 1 106 ? 0.211 8.992 6.281 1 98.62 106 ASP A CA 1
ATOM 820 C C . ASP A 1 106 ? 0.133 10.172 7.242 1 98.62 106 ASP A C 1
ATOM 822 O O . ASP A 1 106 ? 0.296 10.008 8.453 1 98.62 106 ASP A O 1
ATOM 826 N N . ILE A 1 107 ? -0.132 11.383 6.656 1 98.75 107 ILE A N 1
ATOM 827 C CA . ILE A 1 107 ? -0.006 12.523 7.547 1 98.75 107 ILE A CA 1
ATOM 828 C C . ILE A 1 107 ? -0.986 13.617 7.129 1 98.75 107 ILE A C 1
ATOM 830 O O . ILE A 1 107 ? -1.193 13.852 5.934 1 98.75 107 ILE A O 1
ATOM 834 N N . LEU A 1 108 ? -1.668 14.219 8.094 1 98.56 108 LEU A N 1
ATOM 835 C CA . LEU A 1 108 ? -2.381 15.484 7.918 1 98.56 108 LEU A CA 1
ATOM 836 C C . LEU A 1 108 ? -1.508 16.656 8.336 1 98.56 108 LEU A C 1
ATOM 838 O O . LEU A 1 108 ? -1.366 16.953 9.523 1 98.56 108 LEU A O 1
ATOM 842 N N . ASP A 1 109 ? -0.94 17.328 7.383 1 97.44 109 ASP A N 1
ATOM 843 C CA . ASP A 1 109 ? -0.144 18.531 7.586 1 97.44 109 ASP A CA 1
ATOM 844 C C . ASP A 1 109 ? -0.961 19.781 7.293 1 97.44 109 ASP A C 1
ATOM 846 O O . ASP A 1 109 ? -1.74 20.234 8.133 1 97.44 109 ASP A O 1
ATOM 850 N N . GLU A 1 110 ? -0.895 20.297 6.043 1 95.69 110 GLU A N 1
ATOM 851 C CA . GLU A 1 110 ? -1.831 21.359 5.656 1 95.69 110 GLU A CA 1
ATOM 852 C C . GLU A 1 110 ? -3.176 20.766 5.238 1 95.69 110 GLU A C 1
ATOM 854 O O . GLU A 1 110 ? -4.223 21.391 5.441 1 95.69 110 GLU A O 1
ATOM 859 N N . GLY A 1 111 ? -3.137 19.625 4.68 1 96.12 111 GLY A N 1
ATOM 860 C CA . GLY A 1 111 ? -4.316 18.812 4.426 1 96.12 111 GLY A CA 1
ATOM 861 C C . GLY A 1 111 ? -5.082 19.25 3.191 1 96.12 111 GLY A C 1
ATOM 862 O O . GLY A 1 111 ? -6.188 18.766 2.934 1 96.12 111 GLY A O 1
ATOM 863 N N . VAL A 1 112 ? -4.512 20.125 2.367 1 94.25 112 VAL A N 1
ATOM 864 C CA . VAL A 1 112 ? -5.215 20.688 1.224 1 94.25 112 VAL A CA 1
ATOM 865 C C . VAL A 1 112 ? -5.516 19.594 0.199 1 94.25 112 VAL A C 1
ATOM 867 O O . VAL A 1 112 ? -6.629 19.516 -0.322 1 94.25 112 VAL A O 1
ATOM 870 N N . THR A 1 113 ? -4.559 18.766 -0.089 1 94.75 113 THR A N 1
ATOM 871 C CA . THR A 1 113 ? -4.742 17.688 -1.06 1 94.75 113 THR A CA 1
ATOM 872 C C . THR A 1 113 ? -5.785 16.688 -0.571 1 94.75 113 THR A C 1
ATOM 874 O O . THR A 1 113 ? -6.695 16.312 -1.315 1 94.75 113 THR A O 1
ATOM 877 N N . LEU A 1 114 ? -5.676 16.297 0.681 1 96.69 114 LEU A N 1
ATOM 878 C CA . LEU A 1 114 ? -6.617 15.352 1.26 1 96.69 114 LEU A CA 1
ATOM 879 C C . LEU A 1 114 ? -8.039 15.891 1.205 1 96.69 114 LEU A C 1
ATOM 881 O O . LEU A 1 114 ? -8.977 15.164 0.855 1 96.69 114 LEU A O 1
ATOM 885 N N . ASP A 1 115 ? -8.156 17.141 1.519 1 96.38 115 ASP A N 1
ATOM 886 C CA . ASP A 1 115 ? -9.469 17.766 1.495 1 96.38 115 ASP A CA 1
ATOM 887 C C . ASP A 1 115 ? -10.031 17.812 0.076 1 96.38 115 ASP A C 1
ATOM 889 O O . ASP A 1 115 ? -11.227 17.609 -0.13 1 96.38 115 ASP A O 1
ATOM 893 N N . ALA A 1 116 ? -9.172 18.156 -0.872 1 95.25 116 ALA A N 1
ATOM 894 C CA . ALA A 1 116 ? -9.602 18.203 -2.27 1 95.25 116 ALA A CA 1
ATOM 895 C C . ALA A 1 116 ? -10.055 16.812 -2.744 1 95.25 116 ALA A C 1
ATOM 897 O O . ALA A 1 116 ? -11.031 16.703 -3.48 1 95.25 116 ALA A O 1
ATOM 898 N N . ILE A 1 117 ? -9.367 15.766 -2.344 1 97.19 117 ILE A N 1
ATOM 899 C CA . ILE A 1 117 ? -9.75 14.406 -2.703 1 97.19 117 ILE A CA 1
ATOM 900 C C . ILE A 1 117 ? -11.094 14.062 -2.07 1 97.19 117 ILE A C 1
ATOM 902 O O . ILE A 1 117 ? -11.961 13.461 -2.717 1 97.19 117 ILE A O 1
ATOM 906 N N . ARG A 1 118 ? -11.25 14.438 -0.817 1 97.75 118 ARG A N 1
ATOM 907 C CA . ARG A 1 118 ? -12.508 14.219 -0.112 1 97.75 118 ARG A CA 1
ATOM 908 C C . ARG A 1 118 ? -13.672 14.867 -0.858 1 97.75 118 ARG A C 1
ATOM 910 O O . ARG A 1 118 ? -14.695 14.219 -1.086 1 97.75 118 ARG A O 1
ATOM 917 N N . ARG A 1 119 ? -13.523 16.109 -1.226 1 96.44 119 ARG A N 1
ATOM 918 C CA . ARG A 1 119 ? -14.555 16.844 -1.95 1 96.44 119 ARG A CA 1
ATOM 919 C C . ARG A 1 119 ? -14.852 16.188 -3.295 1 96.44 119 ARG A C 1
ATOM 921 O O . ARG A 1 119 ? -16 16.094 -3.711 1 96.44 119 ARG A O 1
ATOM 928 N N . HIS A 1 120 ? -13.773 15.789 -3.922 1 95.94 120 HIS A N 1
ATOM 929 C CA . HIS A 1 120 ? -13.945 15.078 -5.188 1 95.94 120 HIS A CA 1
ATOM 930 C C . HIS A 1 120 ? -14.828 13.844 -5.016 1 95.94 120 HIS A C 1
ATOM 932 O O . HIS A 1 120 ? -15.727 13.609 -5.824 1 95.94 120 HIS A O 1
ATOM 938 N N . CYS A 1 121 ? -14.594 13.055 -3.998 1 97.94 121 CYS A N 1
ATOM 939 C CA . CYS A 1 121 ? -15.383 11.852 -3.742 1 97.94 121 CYS A CA 1
ATOM 940 C C . CYS A 1 121 ? -16.844 12.203 -3.508 1 97.94 121 CYS A C 1
ATOM 942 O O . CYS A 1 121 ? -17.734 11.523 -4.023 1 97.94 121 CYS A O 1
ATOM 944 N N . LEU A 1 122 ? -17.047 13.258 -2.732 1 98.19 122 LEU A N 1
ATOM 945 C CA . LEU A 1 122 ? -18.406 13.695 -2.477 1 98.19 122 LEU A CA 1
ATOM 946 C C . LEU A 1 122 ? -19.094 14.141 -3.768 1 98.19 122 LEU A C 1
ATOM 948 O O . LEU A 1 122 ? -20.25 13.789 -4.02 1 98.19 122 LEU A O 1
ATOM 952 N N . ASP A 1 123 ? -18.359 14.828 -4.586 1 96.62 123 ASP A N 1
ATOM 953 C CA . ASP A 1 123 ? -18.891 15.312 -5.859 1 96.62 123 ASP A CA 1
ATOM 954 C C . ASP A 1 123 ? -19.234 14.156 -6.793 1 96.62 123 ASP A C 1
ATOM 956 O O . ASP A 1 123 ? -20.125 14.266 -7.625 1 96.62 123 ASP A O 1
ATOM 960 N N . GLN A 1 124 ? -18.531 13.078 -6.629 1 96.81 124 GLN A N 1
ATOM 961 C CA . GLN A 1 124 ? -18.781 11.891 -7.441 1 96.81 124 GLN A CA 1
ATOM 962 C C . GLN A 1 124 ? -19.938 11.062 -6.875 1 96.81 124 GLN A C 1
ATOM 964 O O . GLN A 1 124 ? -20.266 10.008 -7.414 1 96.81 124 GLN A O 1
ATOM 969 N N . GLY A 1 125 ? -20.484 11.484 -5.73 1 98.19 125 GLY A N 1
ATOM 970 C CA . GLY A 1 125 ? -21.703 10.867 -5.246 1 98.19 125 GLY A CA 1
ATOM 971 C C . GLY A 1 125 ? -21.484 9.953 -4.055 1 98.19 125 GLY A C 1
ATOM 972 O O . GLY A 1 125 ? -22.359 9.156 -3.701 1 98.19 125 GLY A O 1
ATOM 973 N N . ALA A 1 126 ? -20.312 10.016 -3.436 1 98.69 126 ALA A N 1
ATOM 974 C CA . ALA A 1 126 ? -20.109 9.234 -2.219 1 98.69 126 ALA A CA 1
ATOM 975 C C . ALA A 1 126 ? -21.156 9.57 -1.164 1 98.69 126 ALA A C 1
ATOM 977 O O . ALA A 1 126 ? -21.5 10.742 -0.983 1 98.69 126 ALA A O 1
ATOM 978 N N . GLU A 1 127 ? -21.672 8.539 -0.521 1 98.38 127 GLU A N 1
ATOM 979 C CA . GLU A 1 127 ? -22.625 8.758 0.566 1 98.38 127 GLU A CA 1
ATOM 980 C C . GLU A 1 127 ? -21.953 9.445 1.753 1 98.38 127 GLU A C 1
ATOM 982 O O . GLU A 1 127 ? -22.516 10.359 2.352 1 98.38 127 GLU A O 1
ATOM 987 N N . GLN A 1 128 ? -20.781 8.953 2.111 1 98.19 128 GLN A N 1
ATOM 988 C CA . GLN A 1 128 ? -19.953 9.477 3.193 1 98.19 128 GLN A CA 1
ATOM 989 C C . GLN A 1 128 ? -18.469 9.281 2.887 1 98.19 128 GLN A C 1
ATOM 991 O O . GLN A 1 128 ? -18.094 8.352 2.178 1 98.19 128 GLN A O 1
ATOM 996 N N . VAL A 1 129 ? -17.719 10.203 3.438 1 98.69 129 VAL A N 1
ATOM 997 C CA . VAL A 1 129 ? -16.266 10.086 3.309 1 98.69 129 VAL A CA 1
ATOM 998 C C . VAL A 1 129 ? -15.617 10.242 4.68 1 98.69 129 VAL A C 1
ATOM 1000 O O . VAL A 1 129 ? -15.859 11.219 5.383 1 98.69 129 VAL A O 1
ATOM 1003 N N . PHE A 1 130 ? -14.852 9.219 5.055 1 98.62 130 PHE A N 1
ATOM 1004 C CA . PHE A 1 130 ? -14.016 9.273 6.25 1 98.62 130 PHE A CA 1
ATOM 1005 C C . PHE A 1 130 ? -12.547 9.406 5.883 1 98.62 130 PHE A C 1
ATOM 1007 O O . PHE A 1 130 ? -12.109 8.875 4.859 1 98.62 130 PHE A O 1
ATOM 1014 N N . SER A 1 131 ? -11.836 10.102 6.688 1 98.75 131 SER A N 1
ATOM 1015 C CA . SER A 1 131 ? -10.391 10.195 6.516 1 98.75 131 SER A CA 1
ATOM 1016 C C . SER A 1 131 ? -9.656 9.617 7.719 1 98.75 131 SER A C 1
ATOM 1018 O O . SER A 1 131 ? -10.023 9.883 8.867 1 98.75 131 SER A O 1
ATOM 1020 N N . ILE A 1 132 ? -8.672 8.789 7.465 1 98.88 132 ILE A N 1
ATOM 1021 C CA . ILE A 1 132 ? -7.805 8.156 8.453 1 98.88 132 ILE A CA 1
ATOM 1022 C C . ILE A 1 132 ? -6.348 8.484 8.148 1 98.88 132 ILE A C 1
ATOM 1024 O O . ILE A 1 132 ? -5.887 8.305 7.02 1 98.88 132 ILE A O 1
ATOM 1028 N N . VAL A 1 133 ? -5.625 9 9.117 1 98.94 133 VAL A N 1
ATOM 1029 C CA . VAL A 1 133 ? -4.215 9.312 8.906 1 98.94 133 VAL A CA 1
ATOM 1030 C C . VAL A 1 133 ? -3.379 8.695 10.023 1 98.94 133 VAL A C 1
ATOM 1032 O O . VAL A 1 133 ? -3.889 8.43 11.117 1 98.94 133 VAL A O 1
ATOM 1035 N N . LEU A 1 134 ? -2.127 8.469 9.742 1 98.88 134 LEU A N 1
ATOM 1036 C CA . LEU A 1 134 ? -1.218 8.008 10.789 1 98.88 134 LEU A CA 1
ATOM 1037 C C . LEU A 1 134 ? -0.935 9.125 11.789 1 98.88 134 LEU A C 1
ATOM 1039 O O . LEU A 1 134 ? -1.066 8.922 13 1 98.88 134 LEU A O 1
ATOM 1043 N N . VAL A 1 135 ? -0.572 10.273 11.234 1 98.88 135 VAL A N 1
ATOM 1044 C CA . VAL A 1 135 ? -0.147 11.375 12.094 1 98.88 135 VAL A CA 1
ATOM 1045 C C . VAL A 1 135 ? -0.994 12.609 11.812 1 98.88 135 VAL A C 1
ATOM 1047 O O . VAL A 1 135 ? -1.135 13.023 10.656 1 98.88 135 VAL A O 1
ATOM 1050 N N . ASP A 1 136 ? -1.576 13.148 12.758 1 98.75 136 ASP A N 1
ATOM 1051 C CA . ASP A 1 136 ? -2.156 14.492 12.734 1 98.75 136 ASP A CA 1
ATOM 1052 C C . ASP A 1 136 ? -1.176 15.523 13.281 1 98.75 136 ASP A C 1
ATOM 1054 O O . ASP A 1 136 ? -0.984 15.625 14.492 1 98.75 136 ASP A O 1
ATOM 1058 N N . LYS A 1 137 ? -0.585 16.25 12.375 1 98.56 137 LYS A N 1
ATOM 1059 C CA . LYS A 1 137 ? 0.464 17.188 12.734 1 98.56 137 LYS A CA 1
ATOM 1060 C C . LYS A 1 137 ? -0.13 18.516 13.195 1 98.56 137 LYS A C 1
ATOM 1062 O O . LYS A 1 137 ? -1.036 19.062 12.555 1 98.56 137 LYS A O 1
ATOM 1067 N N . ALA A 1 138 ? 0.372 19.062 14.273 1 97.5 138 ALA A N 1
ATOM 1068 C CA . ALA A 1 138 ? -0.086 20.344 14.805 1 97.5 138 ALA A CA 1
ATOM 1069 C C . ALA A 1 138 ? 0.451 21.5 13.969 1 97.5 138 ALA A C 1
ATOM 1071 O O . ALA A 1 138 ? 1.217 22.328 14.469 1 97.5 138 ALA A O 1
ATOM 1072 N N . ASN A 1 139 ? -0.03 21.609 12.773 1 97.5 139 ASN A N 1
ATOM 1073 C CA . ASN A 1 139 ? 0.405 22.656 11.852 1 97.5 139 ASN A CA 1
ATOM 1074 C C . ASN A 1 139 ? -0.436 23.922 12.008 1 97.5 139 ASN A C 1
ATOM 1076 O O . ASN A 1 139 ? -1.61 23.938 11.633 1 97.5 139 ASN A O 1
ATOM 1080 N N . PRO A 1 140 ? 0.108 25.016 12.438 1 96.44 140 PRO A N 1
ATOM 1081 C CA . PRO A 1 140 ? -0.673 26.234 12.688 1 96.44 140 PRO A CA 1
ATOM 1082 C C . PRO A 1 140 ? -1.161 26.891 11.398 1 96.44 140 PRO A C 1
ATOM 1084 O O . PRO A 1 140 ? -2.049 27.75 11.438 1 96.44 140 PRO A O 1
ATOM 1087 N N . LYS A 1 141 ? -0.6 26.547 10.297 1 95.81 141 LYS A N 1
ATOM 1088 C CA . LYS A 1 141 ? -0.972 27.156 9.023 1 95.81 141 LYS A CA 1
ATOM 1089 C C . LYS A 1 141 ? -2.164 26.453 8.398 1 95.81 141 LYS A C 1
ATOM 1091 O O . LYS A 1 141 ? -2.719 26.906 7.402 1 95.81 141 LYS A O 1
ATOM 1096 N N . ARG A 1 142 ? -2.49 25.312 8.984 1 96.44 142 ARG A N 1
ATOM 1097 C CA . ARG A 1 142 ? -3.588 24.547 8.422 1 96.44 142 ARG A CA 1
ATOM 1098 C C . ARG A 1 142 ? -4.926 25.234 8.656 1 96.44 142 ARG A C 1
ATOM 1100 O O . ARG A 1 142 ? -5.195 25.719 9.758 1 96.44 142 ARG A O 1
ATOM 1107 N N . ASP A 1 143 ? -5.734 25.328 7.574 1 95.88 143 ASP A N 1
ATOM 1108 C CA . ASP A 1 143 ? -7.129 25.719 7.746 1 95.88 143 ASP A CA 1
ATOM 1109 C C . ASP A 1 143 ? -7.82 24.844 8.797 1 95.88 143 ASP A C 1
ATOM 1111 O O . ASP A 1 143 ? -7.875 23.625 8.656 1 95.88 143 ASP A O 1
ATOM 1115 N N . PRO A 1 144 ? -8.336 25.391 9.875 1 95.06 144 PRO A N 1
ATOM 1116 C CA . PRO A 1 144 ? -8.93 24.625 10.977 1 95.06 144 PRO A CA 1
ATOM 1117 C C . PRO A 1 144 ? -10.117 23.781 10.531 1 95.06 144 PRO A C 1
ATOM 1119 O O . PRO A 1 144 ? -10.523 22.859 11.242 1 95.06 144 PRO A O 1
ATOM 1122 N N . ARG A 1 145 ? -10.688 24.172 9.367 1 95.69 145 ARG A N 1
ATOM 1123 C CA . ARG A 1 145 ? -11.82 23.422 8.852 1 95.69 145 ARG A CA 1
ATOM 1124 C C . ARG A 1 145 ? -11.367 22.078 8.273 1 95.69 145 ARG A C 1
ATOM 1126 O O . ARG A 1 145 ? -12.18 21.172 8.07 1 95.69 145 ARG A O 1
ATOM 1133 N N . ILE A 1 146 ? -10.086 21.922 8.016 1 96.94 146 ILE A N 1
ATOM 1134 C CA . ILE A 1 146 ? -9.523 20.688 7.488 1 96.94 146 ILE A CA 1
ATOM 1135 C C . ILE A 1 146 ? -9.078 19.797 8.641 1 96.94 146 ILE A C 1
ATOM 1137 O O . ILE A 1 146 ? -8.133 20.125 9.367 1 96.94 146 ILE A O 1
ATOM 1141 N N . THR A 1 147 ? -9.758 18.719 8.859 1 97.56 147 THR A N 1
ATOM 1142 C CA . THR A 1 147 ? -9.453 17.766 9.922 1 97.56 147 THR A CA 1
ATOM 1143 C C . THR A 1 147 ? -9.469 16.344 9.383 1 97.56 147 THR A C 1
ATOM 1145 O O . THR A 1 147 ? -10 16.094 8.297 1 97.56 147 THR A O 1
ATOM 1148 N N . ALA A 1 148 ? -8.875 15.477 10.055 1 98.12 148 ALA A N 1
ATOM 1149 C CA . ALA A 1 148 ? -9.039 14.039 9.82 1 98.12 148 ALA A CA 1
ATOM 1150 C C . ALA A 1 148 ? -10.086 13.453 10.766 1 98.12 148 ALA A C 1
ATOM 1152 O O . ALA A 1 148 ? -10.164 13.836 11.93 1 98.12 148 ALA A O 1
ATOM 1153 N N . ASP A 1 149 ? -10.867 12.547 10.273 1 98.5 149 ASP A N 1
ATOM 1154 C CA . ASP A 1 149 ? -11.852 11.898 11.133 1 98.5 149 ASP A CA 1
ATOM 1155 C C . ASP A 1 149 ? -11.172 11.031 12.188 1 98.5 149 ASP A C 1
ATOM 1157 O O . ASP A 1 149 ? -11.641 10.953 13.328 1 98.5 149 ASP A O 1
ATOM 1161 N N . HIS A 1 150 ? -10.078 10.336 11.867 1 98.75 150 HIS A N 1
ATOM 1162 C CA . HIS A 1 150 ? -9.32 9.492 12.781 1 98.75 150 HIS A CA 1
ATOM 1163 C C . HIS A 1 150 ? -7.82 9.633 12.531 1 98.75 150 HIS A C 1
ATOM 1165 O O . HIS A 1 150 ? -7.379 9.711 11.383 1 98.75 150 HIS A O 1
ATOM 1171 N N . ALA A 1 151 ? -7.09 9.625 13.586 1 98.81 151 ALA A N 1
ATOM 1172 C CA . ALA A 1 151 ? -5.629 9.672 13.531 1 98.81 151 ALA A CA 1
ATOM 1173 C C . ALA A 1 151 ? -5.02 8.727 14.562 1 98.81 151 ALA A C 1
ATOM 1175 O O . ALA A 1 151 ? -5.531 8.594 15.68 1 98.81 151 ALA A O 1
ATOM 1176 N N . ALA A 1 152 ? -3.943 8.141 14.172 1 98.81 152 ALA A N 1
ATOM 1177 C CA . ALA A 1 152 ? -3.289 7.234 15.109 1 98.81 152 ALA A CA 1
ATOM 1178 C C . ALA A 1 152 ? -2.465 8.008 16.141 1 98.81 152 ALA A C 1
ATOM 1180 O O . ALA A 1 152 ? -2.402 7.625 17.312 1 98.81 152 ALA A O 1
ATOM 1181 N N . LEU A 1 153 ? -1.824 9.055 15.633 1 98.81 153 LEU A N 1
ATOM 1182 C CA . LEU A 1 153 ? -0.856 9.781 16.438 1 98.81 153 LEU A CA 1
ATOM 1183 C C . LEU A 1 153 ? -1.006 11.289 16.25 1 98.81 153 LEU A C 1
ATOM 1185 O O . LEU A 1 153 ? -1.519 11.742 15.227 1 98.81 153 LEU A O 1
ATOM 1189 N N . GLN A 1 154 ? -0.595 11.977 17.234 1 98.31 154 GLN A N 1
ATOM 1190 C CA . GLN A 1 154 ? -0.354 13.414 17.125 1 98.31 154 GLN A CA 1
ATOM 1191 C C . GLN A 1 154 ? 1.14 13.727 17.125 1 98.31 154 GLN A C 1
ATOM 1193 O O . GLN A 1 154 ? 1.936 12.969 17.688 1 98.31 154 GLN A O 1
ATOM 1198 N N . ALA A 1 155 ? 1.486 14.781 16.438 1 98.25 155 ALA A N 1
ATOM 1199 C CA . ALA A 1 155 ? 2.893 15.18 16.422 1 98.25 155 ALA A CA 1
ATOM 1200 C C . ALA A 1 155 ? 3.031 16.703 16.297 1 98.25 155 ALA A C 1
ATOM 1202 O O . ALA A 1 155 ? 2.146 17.359 15.758 1 98.25 155 ALA A O 1
ATOM 1203 N N . PRO A 1 156 ? 4.156 17.234 16.812 1 98.06 156 PRO A N 1
ATOM 1204 C CA . PRO A 1 156 ? 4.398 18.672 16.672 1 98.06 156 PRO A CA 1
ATOM 1205 C C . PRO A 1 156 ? 4.68 19.094 15.234 1 98.06 156 PRO A C 1
ATOM 1207 O O . PRO A 1 156 ? 4.848 18.234 14.367 1 98.06 156 PRO A O 1
ATOM 1210 N N . ASN A 1 157 ? 4.711 20.406 14.977 1 98.12 157 ASN A N 1
ATOM 1211 C CA . ASN A 1 157 ? 4.965 20.969 13.656 1 98.12 157 ASN A CA 1
ATOM 1212 C C . ASN A 1 157 ? 6.449 20.906 13.297 1 98.12 157 ASN A C 1
ATOM 1214 O O . ASN A 1 157 ? 7.113 21.953 13.203 1 98.12 157 ASN A O 1
ATOM 1218 N N . ARG A 1 158 ? 6.938 19.719 13.039 1 98.19 158 ARG A N 1
ATOM 1219 C CA . ARG A 1 158 ? 8.305 19.453 12.594 1 98.19 158 ARG A CA 1
ATOM 1220 C C . ARG A 1 158 ? 8.305 18.688 11.273 1 98.19 158 ARG A C 1
ATOM 1222 O O . ARG A 1 158 ? 7.25 18.328 10.758 1 98.19 158 ARG A O 1
ATOM 1229 N N . TYR A 1 159 ? 9.477 18.625 10.68 1 98.19 159 TYR A N 1
ATOM 1230 C CA . TYR A 1 159 ? 9.57 17.812 9.469 1 98.19 159 TYR A CA 1
ATOM 1231 C C . TYR A 1 159 ? 9.648 16.328 9.812 1 98.19 159 TYR A C 1
ATOM 1233 O O . TYR A 1 159 ? 10.664 15.859 10.32 1 98.19 159 TYR A O 1
ATOM 1241 N N . LEU A 1 160 ? 8.602 15.688 9.516 1 98.75 160 LEU A N 1
ATOM 1242 C CA . LEU A 1 160 ? 8.453 14.305 9.969 1 98.75 160 LEU A CA 1
ATOM 1243 C C . LEU A 1 160 ? 8.727 13.328 8.828 1 98.75 160 LEU A C 1
ATOM 1245 O O . LEU A 1 160 ? 8.492 13.648 7.66 1 98.75 160 LEU A O 1
ATOM 1249 N N . PHE A 1 161 ? 9.219 12.195 9.141 1 98.62 161 PHE A N 1
ATOM 1250 C CA . PHE A 1 161 ? 9.352 11.078 8.219 1 98.62 161 PHE A CA 1
ATOM 1251 C C . PHE A 1 161 ? 9.219 9.742 8.953 1 98.62 161 PHE A C 1
ATOM 1253 O O . PHE A 1 161 ? 9.203 9.711 10.18 1 98.62 161 PHE A O 1
ATOM 1260 N N . GLY A 1 162 ? 9.062 8.648 8.164 1 98.44 162 GLY A N 1
ATOM 1261 C CA . GLY A 1 162 ? 8.945 7.312 8.727 1 98.44 162 GLY A CA 1
ATOM 1262 C C . GLY A 1 162 ? 7.531 6.758 8.656 1 98.44 162 GLY A C 1
ATOM 1263 O O . GLY A 1 162 ? 6.559 7.512 8.703 1 98.44 162 GLY A O 1
ATOM 1264 N N . TYR A 1 163 ? 7.5 5.469 8.5 1 98.06 163 TYR A N 1
ATOM 1265 C CA . TYR A 1 163 ? 6.238 4.734 8.492 1 98.06 163 TYR A CA 1
ATOM 1266 C C . TYR A 1 163 ? 5.312 5.254 7.398 1 98.06 163 TYR A C 1
ATOM 1268 O O . TYR A 1 163 ? 4.141 5.543 7.656 1 98.06 163 TYR A O 1
ATOM 1276 N N . GLY A 1 164 ? 5.871 5.434 6.234 1 98.06 164 GLY A N 1
ATOM 1277 C CA . GLY A 1 164 ? 5.117 5.887 5.078 1 98.06 164 GLY A CA 1
ATOM 1278 C C . GLY A 1 164 ? 5.445 7.312 4.676 1 98.06 164 GLY A C 1
ATOM 1279 O O . GLY A 1 164 ? 5.336 7.676 3.502 1 98.06 164 GLY A O 1
ATOM 1280 N N . MET A 1 165 ? 5.832 8.164 5.621 1 98.44 165 MET A N 1
ATOM 1281 C CA . MET A 1 165 ? 6.219 9.547 5.34 1 98.44 165 MET A CA 1
ATOM 1282 C C . MET A 1 165 ? 7.656 9.617 4.832 1 98.44 165 MET A C 1
ATOM 1284 O O . MET A 1 165 ? 8.547 8.953 5.375 1 98.44 165 MET A O 1
ATOM 1288 N N . ASP A 1 166 ? 7.875 10.422 3.893 1 97.75 166 ASP A N 1
ATOM 1289 C CA . ASP A 1 166 ? 9.211 10.438 3.305 1 97.75 166 ASP A CA 1
ATOM 1290 C C . ASP A 1 166 ? 9.969 11.703 3.688 1 97.75 166 ASP A C 1
ATOM 1292 O O . ASP A 1 166 ? 9.367 12.68 4.148 1 97.75 166 ASP A O 1
ATOM 1296 N N . TYR A 1 167 ? 11.273 11.625 3.596 1 98.19 167 TYR A N 1
ATOM 1297 C CA . TYR A 1 167 ? 12.211 12.742 3.539 1 98.19 167 TYR A CA 1
ATOM 1298 C C . TYR A 1 167 ? 13.031 12.695 2.258 1 98.19 167 TYR A C 1
ATOM 1300 O O . TYR A 1 167 ? 13.93 11.867 2.113 1 98.19 167 TYR A O 1
ATOM 1308 N N . HIS A 1 168 ? 12.703 13.633 1.312 1 96.62 168 HIS A N 1
ATOM 1309 C CA . HIS A 1 168 ? 13.359 13.688 0.009 1 96.62 168 HIS A CA 1
ATOM 1310 C C . HIS A 1 168 ? 13.344 12.32 -0.671 1 96.62 168 HIS A C 1
ATOM 1312 O O . HIS A 1 168 ? 14.391 11.836 -1.115 1 96.62 168 HIS A O 1
ATOM 1318 N N . ASP A 1 169 ? 12.242 11.664 -0.697 1 95.75 169 ASP A N 1
ATOM 1319 C CA . ASP A 1 169 ? 11.938 10.43 -1.414 1 95.75 169 ASP A CA 1
ATOM 1320 C C . ASP A 1 169 ? 12.602 9.227 -0.744 1 95.75 169 ASP A C 1
ATOM 1322 O O . ASP A 1 169 ? 12.617 8.133 -1.302 1 95.75 169 ASP A O 1
ATOM 1326 N N . TYR A 1 170 ? 13.211 9.461 0.452 1 98.06 170 TYR A N 1
ATOM 1327 C CA . TYR A 1 170 ? 13.789 8.391 1.255 1 98.06 170 TYR A CA 1
ATOM 1328 C C . TYR A 1 170 ? 13.055 8.242 2.58 1 98.06 170 TYR A C 1
ATOM 1330 O O . TYR A 1 170 ? 12.242 9.094 2.947 1 98.06 170 TYR A O 1
ATOM 1338 N N . LEU A 1 171 ? 13.289 7.121 3.25 1 98.44 171 LEU A N 1
ATOM 1339 C CA . LEU A 1 171 ? 13.062 6.906 4.676 1 98.44 171 LEU A CA 1
ATOM 1340 C C . LEU A 1 171 ? 11.586 6.625 4.957 1 98.44 171 LEU A C 1
ATOM 1342 O O . LEU A 1 171 ? 11.156 6.664 6.109 1 98.44 171 LEU A O 1
ATOM 1346 N N . ARG A 1 172 ? 10.789 6.332 3.949 1 98.38 172 ARG A N 1
ATOM 1347 C CA . ARG A 1 172 ? 9.422 5.906 4.199 1 98.38 172 ARG A CA 1
ATOM 1348 C C . ARG A 1 172 ? 9.391 4.66 5.078 1 98.38 172 ARG A C 1
ATOM 1350 O O . ARG A 1 172 ? 8.406 4.418 5.785 1 98.38 172 ARG A O 1
ATOM 1357 N N . ASN A 1 173 ? 10.477 3.898 5.047 1 98.44 173 ASN A N 1
ATOM 1358 C CA . ASN A 1 173 ? 10.531 2.615 5.742 1 98.44 173 ASN A CA 1
ATOM 1359 C C . ASN A 1 173 ? 11.172 2.752 7.121 1 98.44 173 ASN A C 1
ATOM 1361 O O . ASN A 1 173 ? 11.453 1.749 7.781 1 98.44 173 ASN A O 1
ATOM 1365 N N . ALA A 1 174 ? 11.484 3.955 7.531 1 97.88 174 ALA A N 1
ATOM 1366 C CA . ALA A 1 174 ? 12.055 4.117 8.867 1 97.88 174 ALA A CA 1
ATOM 1367 C C . ALA A 1 174 ? 11.133 3.533 9.93 1 97.88 174 ALA A C 1
ATOM 1369 O O . ALA A 1 174 ? 9.914 3.695 9.859 1 97.88 174 ALA A O 1
ATOM 1370 N N . PRO A 1 175 ? 11.727 2.777 10.906 1 93.06 175 PRO A N 1
ATOM 1371 C CA . PRO A 1 175 ? 10.938 2.039 11.891 1 93.06 175 PRO A CA 1
ATOM 1372 C C . PRO A 1 175 ? 10.344 2.943 12.969 1 93.06 175 PRO A C 1
ATOM 1374 O O . PRO A 1 175 ? 10.711 2.834 14.141 1 93.06 175 PRO A O 1
ATOM 1377 N N . GLY A 1 176 ? 9.422 3.697 12.711 1 97.44 176 GLY A N 1
ATOM 1378 C CA . GLY A 1 176 ? 8.773 4.633 13.609 1 97.44 176 GLY A CA 1
ATOM 1379 C C . GLY A 1 176 ? 8.453 5.965 12.961 1 97.44 176 GLY A C 1
ATOM 1380 O O . GLY A 1 176 ? 8.383 6.059 11.734 1 97.44 176 GLY A O 1
ATOM 1381 N N . VAL A 1 177 ? 8.148 6.93 13.812 1 98.62 177 VAL A N 1
ATOM 1382 C CA . VAL A 1 177 ? 7.922 8.305 13.367 1 98.62 177 VAL A CA 1
ATOM 1383 C C . VAL A 1 177 ? 9.016 9.211 13.922 1 98.62 177 VAL A C 1
ATOM 1385 O O . VAL A 1 177 ? 9.242 9.266 15.133 1 98.62 177 VAL A O 1
ATOM 1388 N N . PHE A 1 178 ? 9.688 9.891 13.008 1 98.75 178 PHE A N 1
ATOM 1389 C CA . PHE A 1 178 ? 10.867 10.688 13.352 1 98.75 178 PHE A CA 1
ATOM 1390 C C . PHE A 1 178 ? 10.703 12.125 12.883 1 98.75 178 PHE A C 1
ATOM 1392 O O . PHE A 1 178 ? 9.938 12.398 11.961 1 98.75 178 PHE A O 1
ATOM 1399 N N . ALA A 1 179 ? 11.445 12.992 13.531 1 98.81 179 ALA A N 1
ATOM 1400 C CA . ALA A 1 179 ? 11.562 14.383 13.086 1 98.81 179 ALA A CA 1
ATOM 1401 C C . ALA A 1 179 ? 13.008 14.719 12.719 1 98.81 179 ALA A C 1
ATOM 1403 O O . ALA A 1 179 ? 13.945 14.312 13.422 1 98.81 179 ALA A O 1
ATOM 1404 N N . VAL A 1 180 ? 13.164 15.414 11.57 1 98.25 180 VAL A N 1
ATOM 1405 C CA . VAL A 1 180 ? 14.5 15.867 11.18 1 98.25 180 VAL A CA 1
ATOM 1406 C C . VAL A 1 180 ? 15.086 16.75 12.281 1 98.25 180 VAL A C 1
ATOM 1408 O O . VAL A 1 180 ? 14.406 17.641 12.797 1 98.25 180 VAL A O 1
ATOM 1411 N N . ARG A 1 181 ? 16.25 16.5 12.594 1 96.5 181 ARG A N 1
ATOM 1412 C CA . ARG A 1 181 ? 16.906 17.25 13.672 1 96.5 181 ARG A CA 1
ATOM 1413 C C . ARG A 1 181 ? 16.844 18.75 13.422 1 96.5 181 ARG A C 1
ATOM 1415 O O . ARG A 1 181 ? 17.109 19.203 12.312 1 96.5 181 ARG A O 1
ATOM 1422 N N . GLY A 1 182 ? 16.438 19.422 14.461 1 94.12 182 GLY A N 1
ATOM 1423 C CA . GLY A 1 182 ? 16.484 20.875 14.422 1 94.12 182 GLY A CA 1
ATOM 1424 C C . GLY A 1 182 ? 15.266 21.5 13.758 1 94.12 182 GLY A C 1
ATOM 1425 O O . GLY A 1 182 ? 15.219 22.719 13.555 1 94.12 182 GLY A O 1
ATOM 1426 N N . THR A 1 183 ? 14.344 20.75 13.344 1 93.12 183 THR A N 1
ATOM 1427 C CA . THR A 1 183 ? 13.125 21.281 12.742 1 93.12 183 THR A CA 1
ATOM 1428 C C . THR A 1 183 ? 11.977 21.266 13.75 1 93.12 183 THR A C 1
ATOM 1430 O O . THR A 1 183 ? 11.992 20.484 14.703 1 93.12 183 THR A O 1
ATOM 1433 N N . MET B 1 1 ? -20.281 -9.789 -5.582 1 92.25 1 MET B N 1
ATOM 1434 C CA . MET B 1 1 ? -20.344 -10.461 -4.289 1 92.25 1 MET B CA 1
ATOM 1435 C C . MET B 1 1 ? -20.781 -9.5 -3.191 1 92.25 1 MET B C 1
ATOM 1437 O O . MET B 1 1 ? -20.344 -8.336 -3.17 1 92.25 1 MET B O 1
ATOM 1441 N N . SER B 1 2 ? -21.594 -9.977 -2.32 1 96.12 2 SER B N 1
ATOM 1442 C CA . SER B 1 2 ? -22.109 -9.148 -1.228 1 96.12 2 SER B CA 1
ATOM 1443 C C . SER B 1 2 ? -21.234 -9.281 0.013 1 96.12 2 SER B C 1
ATOM 1445 O O . SER B 1 2 ? -20.453 -10.234 0.14 1 96.12 2 SER B O 1
ATOM 1447 N N . PRO B 1 3 ? -21.359 -8.328 0.917 1 97.25 3 PRO B N 1
ATOM 1448 C CA . PRO B 1 3 ? -20.656 -8.445 2.189 1 97.25 3 PRO B CA 1
ATOM 1449 C C . PRO B 1 3 ? -21 -9.727 2.945 1 97.25 3 PRO B C 1
ATOM 1451 O O . PRO B 1 3 ? -20.125 -10.367 3.533 1 97.25 3 PRO B O 1
ATOM 1454 N N . ALA B 1 4 ? -22.219 -10.078 2.92 1 97.62 4 ALA B N 1
ATOM 1455 C CA . ALA B 1 4 ? -22.656 -11.297 3.596 1 97.62 4 ALA B CA 1
ATOM 1456 C C . ALA B 1 4 ? -22 -12.531 2.975 1 97.62 4 ALA B C 1
ATOM 1458 O O . ALA B 1 4 ? -21.594 -13.453 3.689 1 97.62 4 ALA B O 1
ATOM 1459 N N . GLU B 1 5 ? -21.953 -12.523 1.685 1 97.94 5 GLU B N 1
ATOM 1460 C CA . GLU B 1 5 ? -21.297 -13.625 0.983 1 97.94 5 GLU B CA 1
ATOM 1461 C C . GLU B 1 5 ? -19.797 -13.664 1.298 1 97.94 5 GLU B C 1
ATOM 1463 O O . GLU B 1 5 ? -19.234 -14.742 1.479 1 97.94 5 GLU B O 1
ATOM 1468 N N . ALA B 1 6 ? -19.156 -12.523 1.364 1 98.06 6 ALA B N 1
ATOM 1469 C CA . ALA B 1 6 ? -17.75 -12.445 1.714 1 98.06 6 ALA B CA 1
ATOM 1470 C C . ALA B 1 6 ? -17.5 -13.023 3.104 1 98.06 6 ALA B C 1
ATOM 1472 O O . ALA B 1 6 ? -16.547 -13.789 3.301 1 98.06 6 ALA B O 1
ATOM 1473 N N . ARG B 1 7 ? -18.359 -12.703 4.023 1 97.75 7 ARG B N 1
ATOM 1474 C CA . ARG B 1 7 ? -18.25 -13.227 5.379 1 97.75 7 ARG B CA 1
ATOM 1475 C C . ARG B 1 7 ? -18.406 -14.75 5.387 1 97.75 7 ARG B C 1
ATOM 1477 O O . ARG B 1 7 ? -17.688 -15.445 6.109 1 97.75 7 ARG B O 1
ATOM 1484 N N . ARG B 1 8 ? -19.312 -15.18 4.637 1 97.94 8 ARG B N 1
ATOM 1485 C CA . ARG B 1 8 ? -19.547 -16.609 4.551 1 97.94 8 ARG B CA 1
ATOM 1486 C C . ARG B 1 8 ? -18.344 -17.328 3.953 1 97.94 8 ARG B C 1
ATOM 1488 O O . ARG B 1 8 ? -17.922 -18.375 4.461 1 97.94 8 ARG B O 1
ATOM 1495 N N . VAL B 1 9 ? -17.781 -16.797 2.9 1 98.31 9 VAL B N 1
ATOM 1496 C CA . VAL B 1 9 ? -16.625 -17.391 2.244 1 98.31 9 VAL B CA 1
ATOM 1497 C C . VAL B 1 9 ? -15.461 -17.484 3.232 1 98.31 9 VAL B C 1
ATOM 1499 O O . VAL B 1 9 ? -14.805 -18.516 3.328 1 98.31 9 VAL B O 1
ATOM 1502 N N . LEU B 1 10 ? -15.258 -16.453 3.969 1 98.25 10 LEU B N 1
ATOM 1503 C CA . LEU B 1 10 ? -14.172 -16.453 4.949 1 98.25 10 LEU B CA 1
ATOM 1504 C C . LEU B 1 10 ? -14.43 -17.5 6.027 1 98.25 10 LEU B C 1
ATOM 1506 O O . LEU B 1 10 ? -13.523 -18.25 6.398 1 98.25 10 LEU B O 1
ATOM 1510 N N . ARG B 1 11 ? -15.625 -17.578 6.48 1 97.62 11 ARG B N 1
ATOM 1511 C CA . ARG B 1 11 ? -15.984 -18.5 7.555 1 97.62 11 ARG B CA 1
ATOM 1512 C C . ARG B 1 11 ? -15.789 -19.953 7.121 1 97.62 11 ARG B C 1
ATOM 1514 O O . ARG B 1 11 ? -15.406 -20.797 7.93 1 97.62 11 ARG B O 1
ATOM 1521 N N . GLU B 1 12 ? -16 -20.219 5.914 1 98.38 12 GLU B N 1
ATOM 1522 C CA . GLU B 1 12 ? -16 -21.594 5.422 1 98.38 12 GLU B CA 1
ATOM 1523 C C . GLU B 1 12 ? -14.656 -21.969 4.812 1 98.38 12 GLU B C 1
ATOM 1525 O O . GLU B 1 12 ? -14.414 -23.125 4.5 1 98.38 12 GLU B O 1
ATOM 1530 N N . ALA B 1 13 ? -13.797 -21.016 4.668 1 98.56 13 ALA B N 1
ATOM 1531 C CA . ALA B 1 13 ? -12.531 -21.219 3.973 1 98.56 13 ALA B CA 1
ATOM 1532 C C . ALA B 1 13 ? -11.578 -22.078 4.805 1 98.56 13 ALA B C 1
ATOM 1534 O O . ALA B 1 13 ? -11.734 -22.172 6.023 1 98.56 13 ALA B O 1
ATOM 1535 N N . ASP B 1 14 ? -10.602 -22.719 4.18 1 98.62 14 ASP B N 1
ATOM 1536 C CA . ASP B 1 14 ? -9.508 -23.422 4.852 1 98.62 14 ASP B CA 1
ATOM 1537 C C . ASP B 1 14 ? -8.367 -22.453 5.18 1 98.62 14 ASP B C 1
ATOM 1539 O O . ASP B 1 14 ? -7.812 -21.812 4.289 1 98.62 14 ASP B O 1
ATOM 1543 N N . CYS B 1 15 ? -8.047 -22.391 6.406 1 98.44 15 CYS B N 1
ATOM 1544 C CA . CYS B 1 15 ? -6.906 -21.578 6.797 1 98.44 15 CYS B CA 1
ATOM 1545 C C . CYS B 1 15 ? -5.598 -22.297 6.527 1 98.44 15 CYS B C 1
ATOM 1547 O O . CYS B 1 15 ? -5.293 -23.297 7.18 1 98.44 15 CYS B O 1
ATOM 1549 N N . LEU B 1 16 ? -4.852 -21.828 5.551 1 98.69 16 LEU B N 1
ATOM 1550 C CA . LEU B 1 16 ? -3.582 -22.453 5.219 1 98.69 16 LEU B CA 1
ATOM 1551 C C . LEU B 1 16 ? -2.461 -21.938 6.109 1 98.69 16 LEU B C 1
ATOM 1553 O O . LEU B 1 16 ? -1.591 -22.688 6.535 1 98.69 16 LEU B O 1
ATOM 1557 N N . HIS B 1 17 ? -2.373 -20.656 6.324 1 98.56 17 HIS B N 1
ATOM 1558 C CA . HIS B 1 17 ? -1.423 -19.984 7.195 1 98.56 17 HIS B CA 1
ATOM 1559 C C . HIS B 1 17 ? -2.119 -18.938 8.062 1 98.56 17 HIS B C 1
ATOM 1561 O O . HIS B 1 17 ? -2.75 -18.016 7.543 1 98.56 17 HIS B O 1
ATOM 1567 N N . SER B 1 18 ? -1.96 -19.016 9.383 1 97.94 18 SER B N 1
ATOM 1568 C CA . SER B 1 18 ? -2.521 -18.047 10.312 1 97.94 18 SER B CA 1
ATOM 1569 C C . SER B 1 18 ? -1.836 -16.688 10.172 1 97.94 18 SER B C 1
ATOM 1571 O O . SER B 1 18 ? -0.792 -16.578 9.531 1 97.94 18 SER B O 1
ATOM 1573 N N . ARG B 1 19 ? -2.455 -15.75 10.758 1 96.88 19 ARG B N 1
ATOM 1574 C CA . ARG B 1 19 ? -1.852 -14.422 10.758 1 96.88 19 ARG B CA 1
ATOM 1575 C C . ARG B 1 19 ? -0.443 -14.461 11.344 1 96.88 19 ARG B C 1
ATOM 1577 O O . ARG B 1 19 ? 0.485 -13.883 10.773 1 96.88 19 ARG B O 1
ATOM 1584 N N . GLU B 1 20 ? -0.352 -15.102 12.453 1 97.25 20 GLU B N 1
ATOM 1585 C CA . GLU B 1 20 ? 0.942 -15.195 13.125 1 97.25 20 GLU B CA 1
ATOM 1586 C C . GLU B 1 20 ? 1.976 -15.875 12.234 1 97.25 20 GLU B C 1
ATOM 1588 O O . GLU B 1 20 ? 3.123 -15.438 12.156 1 97.25 20 GLU B O 1
ATOM 1593 N N . ALA B 1 21 ? 1.57 -16.922 11.602 1 98.38 21 ALA B N 1
ATOM 1594 C CA . ALA B 1 21 ? 2.467 -17.641 10.703 1 98.38 21 ALA B CA 1
ATOM 1595 C C . ALA B 1 21 ? 2.908 -16.766 9.539 1 98.38 21 ALA B C 1
ATOM 1597 O O . ALA B 1 21 ? 4.074 -16.781 9.141 1 98.38 21 ALA B O 1
ATOM 1598 N N . VAL B 1 22 ? 1.979 -15.992 8.977 1 98.56 22 VAL B N 1
ATOM 1599 C CA . VAL B 1 22 ? 2.287 -15.086 7.871 1 98.56 22 VAL B CA 1
ATOM 1600 C C . VAL B 1 22 ? 3.277 -14.023 8.336 1 98.56 22 VAL B C 1
ATOM 1602 O O . VAL B 1 22 ? 4.273 -13.758 7.66 1 98.56 22 VAL B O 1
ATOM 1605 N N . GLU B 1 23 ? 3.033 -13.469 9.5 1 97.56 23 GLU B N 1
ATOM 1606 C CA . GLU B 1 23 ? 3.902 -12.422 10.023 1 97.56 23 GLU B CA 1
ATOM 1607 C C . GLU B 1 23 ? 5.312 -12.945 10.273 1 97.56 23 GLU B C 1
ATOM 1609 O O . GLU B 1 23 ? 6.297 -12.266 9.977 1 97.56 23 GLU B O 1
ATOM 1614 N N . THR B 1 24 ? 5.383 -14.102 10.781 1 98.56 24 THR B N 1
ATOM 1615 C CA . THR B 1 24 ? 6.68 -14.727 11.008 1 98.56 24 THR B CA 1
ATOM 1616 C C . THR B 1 24 ? 7.402 -14.961 9.688 1 98.56 24 THR B C 1
ATOM 1618 O O . THR B 1 24 ? 8.609 -14.734 9.586 1 98.56 24 THR B O 1
ATOM 1621 N N . ALA B 1 25 ? 6.676 -15.406 8.711 1 98.81 25 ALA B N 1
ATOM 1622 C CA . ALA B 1 25 ? 7.25 -15.625 7.387 1 98.81 25 ALA B CA 1
ATOM 1623 C C . ALA B 1 25 ? 7.742 -14.312 6.781 1 98.81 25 ALA B C 1
ATOM 1625 O O . ALA B 1 25 ? 8.781 -14.281 6.117 1 98.81 25 ALA B O 1
ATOM 1626 N N . ILE B 1 26 ? 7.031 -13.234 6.988 1 98.5 26 ILE B N 1
ATOM 1627 C CA . ILE B 1 26 ? 7.426 -11.93 6.465 1 98.5 26 ILE B CA 1
ATOM 1628 C C . ILE B 1 26 ? 8.672 -11.438 7.195 1 98.5 26 ILE B C 1
ATOM 1630 O O . ILE B 1 26 ? 9.547 -10.805 6.594 1 98.5 26 ILE B O 1
ATOM 1634 N N . ASP B 1 27 ? 8.758 -11.758 8.523 1 98.38 27 ASP B N 1
ATOM 1635 C CA . ASP B 1 27 ? 9.977 -11.438 9.258 1 98.38 27 ASP B CA 1
ATOM 1636 C C . ASP B 1 27 ? 11.195 -12.086 8.602 1 98.38 27 ASP B C 1
ATOM 1638 O O . ASP B 1 27 ? 12.211 -11.43 8.375 1 98.38 27 ASP B O 1
ATOM 1642 N N . ARG B 1 28 ? 11.055 -13.312 8.297 1 98.69 28 ARG B N 1
ATOM 1643 C CA . ARG B 1 28 ? 12.141 -14.055 7.664 1 98.69 28 ARG B CA 1
ATOM 1644 C C . ARG B 1 28 ? 12.438 -13.516 6.27 1 98.69 28 ARG B C 1
ATOM 1646 O O . ARG B 1 28 ? 13.602 -13.375 5.883 1 98.69 28 ARG B O 1
ATOM 1653 N N . LEU B 1 29 ? 11.422 -13.242 5.57 1 98.81 29 LEU B N 1
ATOM 1654 C CA . LEU B 1 29 ? 11.562 -12.68 4.23 1 98.81 29 LEU B CA 1
ATOM 1655 C C . LEU B 1 29 ? 12.336 -11.367 4.266 1 98.81 29 LEU B C 1
ATOM 1657 O O . LEU B 1 29 ? 13.234 -11.148 3.453 1 98.81 29 LEU B O 1
ATOM 1661 N N . ALA B 1 30 ? 11.969 -10.5 5.16 1 98.62 30 ALA B N 1
ATOM 1662 C CA . ALA B 1 30 ? 12.633 -9.203 5.305 1 98.62 30 ALA B CA 1
ATOM 1663 C C . ALA B 1 30 ? 14.117 -9.375 5.605 1 98.62 30 ALA B C 1
ATOM 1665 O O . ALA B 1 30 ? 14.961 -8.672 5.035 1 98.62 30 ALA B O 1
ATOM 1666 N N . GLN B 1 31 ? 14.398 -10.289 6.488 1 98.19 31 GLN B N 1
ATOM 1667 C CA . GLN B 1 31 ? 15.789 -10.555 6.848 1 98.19 31 GLN B CA 1
ATOM 1668 C C . GLN B 1 31 ? 16.578 -11.078 5.648 1 98.19 31 GLN B C 1
ATOM 1670 O O . GLN B 1 31 ? 17.656 -10.57 5.344 1 98.19 31 GLN B O 1
ATOM 1675 N N . ASN B 1 32 ? 16.016 -12.023 4.953 1 98.25 32 ASN B N 1
ATOM 1676 C CA . ASN B 1 32 ? 16.672 -12.641 3.809 1 98.25 32 ASN B CA 1
ATOM 1677 C C . ASN B 1 32 ? 16.891 -11.633 2.682 1 98.25 32 ASN B C 1
ATOM 1679 O O . ASN B 1 32 ? 17.969 -11.609 2.07 1 98.25 32 ASN B O 1
ATOM 1683 N N . THR B 1 33 ? 15.93 -10.836 2.439 1 98.62 33 THR B N 1
ATOM 1684 C CA . THR B 1 33 ? 16.031 -9.898 1.322 1 98.62 33 THR B CA 1
ATOM 1685 C C . THR B 1 33 ? 16.938 -8.727 1.682 1 98.62 33 THR B C 1
ATOM 1687 O O . THR B 1 33 ? 17.578 -8.133 0.808 1 98.62 33 THR B O 1
ATOM 1690 N N . ALA B 1 34 ? 17 -8.375 2.938 1 97.88 34 ALA B N 1
ATOM 1691 C CA . ALA B 1 34 ? 17.906 -7.312 3.365 1 97.88 34 ALA B CA 1
ATOM 1692 C C . ALA B 1 34 ? 19.359 -7.66 3.039 1 97.88 34 ALA B C 1
ATOM 1694 O O . ALA B 1 34 ? 20.141 -6.781 2.686 1 97.88 34 ALA B O 1
ATOM 1695 N N . GLU B 1 35 ? 19.734 -8.883 3.123 1 96.25 35 GLU B N 1
ATOM 1696 C CA . GLU B 1 35 ? 21.094 -9.352 2.848 1 96.25 35 GLU B CA 1
ATOM 1697 C C . GLU B 1 35 ? 21.516 -9.008 1.421 1 96.25 35 GLU B C 1
ATOM 1699 O O . GLU B 1 35 ? 22.672 -8.703 1.167 1 96.25 35 GLU B O 1
ATOM 1704 N N . VAL B 1 36 ? 20.547 -8.945 0.552 1 96.31 36 VAL B N 1
ATOM 1705 C CA . VAL B 1 36 ? 20.875 -8.758 -0.856 1 96.31 36 VAL B CA 1
ATOM 1706 C C . VAL B 1 36 ? 20.609 -7.305 -1.257 1 96.31 36 VAL B C 1
ATOM 1708 O O . VAL B 1 36 ? 21.266 -6.77 -2.15 1 96.31 36 VAL B O 1
ATOM 1711 N N . LEU B 1 37 ? 19.75 -6.617 -0.547 1 98.31 37 LEU B N 1
ATOM 1712 C CA . LEU B 1 37 ? 19.234 -5.348 -1.044 1 98.31 37 LEU B CA 1
ATOM 1713 C C . LEU B 1 37 ? 19.844 -4.18 -0.271 1 98.31 37 LEU B C 1
ATOM 1715 O O . LEU B 1 37 ? 19.859 -3.047 -0.762 1 98.31 37 LEU B O 1
ATOM 1719 N N . ALA B 1 38 ? 20.375 -4.41 0.908 1 97.62 38 ALA B N 1
ATOM 1720 C CA . ALA B 1 38 ? 20.641 -3.361 1.891 1 97.62 38 ALA B CA 1
ATOM 1721 C C . ALA B 1 38 ? 21.641 -2.344 1.348 1 97.62 38 ALA B C 1
ATOM 1723 O O . ALA B 1 38 ? 21.578 -1.161 1.691 1 97.62 38 ALA B O 1
ATOM 1724 N N . GLU B 1 39 ? 22.5 -2.75 0.43 1 97.31 39 GLU B N 1
ATOM 1725 C CA . GLU B 1 39 ? 23.562 -1.852 -0.028 1 97.31 39 GLU B CA 1
ATOM 1726 C C . GLU B 1 39 ? 23.344 -1.452 -1.485 1 97.31 39 GLU B C 1
ATOM 1728 O O . GLU B 1 39 ? 24.266 -0.957 -2.137 1 97.31 39 GLU B O 1
ATOM 1733 N N . ARG B 1 40 ? 22.125 -1.612 -2.018 1 97.94 40 ARG B N 1
ATOM 1734 C CA . ARG B 1 40 ? 21.922 -1.448 -3.455 1 97.94 40 ARG B CA 1
ATOM 1735 C C . ARG B 1 40 ? 21.047 -0.237 -3.754 1 97.94 40 ARG B C 1
ATOM 1737 O O . ARG B 1 40 ? 20.766 0.056 -4.918 1 97.94 40 ARG B O 1
ATOM 1744 N N . ASN B 1 41 ? 20.562 0.436 -2.771 1 98.12 41 ASN B N 1
ATOM 1745 C CA . ASN B 1 41 ? 19.656 1.567 -2.953 1 98.12 41 ASN B CA 1
ATOM 1746 C C . ASN B 1 41 ? 18.531 1.229 -3.918 1 98.12 41 ASN B C 1
ATOM 1748 O O . ASN B 1 41 ? 18.328 1.933 -4.91 1 98.12 41 ASN B O 1
ATOM 1752 N N . PRO B 1 42 ? 17.781 0.248 -3.594 1 98.81 42 PRO B N 1
ATOM 1753 C CA . PRO B 1 42 ? 16.812 -0.275 -4.57 1 98.81 42 PRO B CA 1
ATOM 1754 C C . PRO B 1 42 ? 15.633 0.664 -4.793 1 98.81 42 PRO B C 1
ATOM 1756 O O . PRO B 1 42 ? 15.344 1.513 -3.947 1 98.81 42 PRO B O 1
ATOM 1759 N N . LEU B 1 43 ? 15.07 0.605 -5.953 1 98.75 43 LEU B N 1
ATOM 1760 C CA . LEU B 1 43 ? 13.727 1.092 -6.234 1 98.75 43 LEU B CA 1
ATOM 1761 C C . LEU B 1 43 ? 12.695 -0.018 -6.047 1 98.75 43 LEU B C 1
ATOM 1763 O O . LEU B 1 43 ? 12.641 -0.962 -6.84 1 98.75 43 LEU B O 1
ATOM 1767 N N . VAL B 1 44 ? 11.906 0.086 -4.98 1 98.88 44 VAL B N 1
ATOM 1768 C CA . VAL B 1 44 ? 10.883 -0.91 -4.699 1 98.88 44 VAL B CA 1
ATOM 1769 C C . VAL B 1 44 ? 9.578 -0.521 -5.391 1 98.88 44 VAL B C 1
ATOM 1771 O O . VAL B 1 44 ? 9.047 0.567 -5.16 1 98.88 44 VAL B O 1
ATOM 1774 N N . LEU B 1 45 ? 9.094 -1.367 -6.258 1 98.81 45 LEU B N 1
ATOM 1775 C CA . LEU B 1 45 ? 7.84 -1.185 -6.973 1 98.81 45 LEU B CA 1
ATOM 1776 C C . LEU B 1 45 ? 6.789 -2.174 -6.484 1 98.81 45 LEU B C 1
ATOM 1778 O O . LEU B 1 45 ? 6.906 -3.379 -6.711 1 98.81 45 LEU B O 1
ATOM 1782 N N . GLY B 1 46 ? 5.809 -1.622 -5.781 1 98.75 46 GLY B N 1
ATOM 1783 C CA . GLY B 1 46 ? 4.68 -2.471 -5.426 1 98.75 46 GLY B CA 1
ATOM 1784 C C . GLY B 1 46 ? 3.744 -2.738 -6.586 1 98.75 46 GLY B C 1
ATOM 1785 O O . GLY B 1 46 ? 3.27 -1.804 -7.238 1 98.75 46 GLY B O 1
ATOM 1786 N N . VAL B 1 47 ? 3.443 -3.916 -6.891 1 98.31 47 VAL B N 1
ATOM 1787 C CA . VAL B 1 47 ? 2.492 -4.27 -7.938 1 98.31 47 VAL B CA 1
ATOM 1788 C C . VAL B 1 47 ? 1.068 -4.215 -7.383 1 98.31 47 VAL B C 1
ATOM 1790 O O . VAL B 1 47 ? 0.629 -5.137 -6.691 1 98.31 47 VAL B O 1
ATOM 1793 N N . MET B 1 48 ? 0.397 -3.154 -7.664 1 97.75 48 MET B N 1
ATOM 1794 C CA . MET B 1 48 ? -0.922 -2.881 -7.102 1 97.75 48 MET B CA 1
ATOM 1795 C C . MET B 1 48 ? -1.969 -3.824 -7.688 1 97.75 48 MET B C 1
ATOM 1797 O O . MET B 1 48 ? -1.851 -4.254 -8.836 1 97.75 48 MET B O 1
ATOM 1801 N N . THR B 1 49 ? -2.975 -4.113 -6.867 1 96.94 49 THR B N 1
ATOM 1802 C CA . THR B 1 49 ? -3.275 -3.635 -5.523 1 96.94 49 THR B CA 1
ATOM 1803 C C . THR B 1 49 ? -2.902 -4.684 -4.48 1 96.94 49 THR B C 1
ATOM 1805 O O . THR B 1 49 ? -2.709 -4.359 -3.307 1 96.94 49 THR B O 1
ATOM 1808 N N . GLY B 1 50 ? -2.559 -5.852 -4.895 1 97.62 50 GLY B N 1
ATOM 1809 C CA . GLY B 1 50 ? -2.363 -6.988 -4.012 1 97.62 50 GLY B CA 1
ATOM 1810 C C . GLY B 1 50 ? -1.165 -6.836 -3.096 1 97.62 50 GLY B C 1
ATOM 1811 O O . GLY B 1 50 ? -1.135 -7.406 -2.004 1 97.62 50 GLY B O 1
ATOM 1812 N N . CYS B 1 51 ? -0.262 -6.035 -3.424 1 98.38 51 CYS B N 1
ATOM 1813 C CA . CYS B 1 51 ? 1.015 -5.961 -2.725 1 98.38 51 CYS B CA 1
ATOM 1814 C C . CYS B 1 51 ? 0.874 -5.195 -1.413 1 98.38 51 CYS B C 1
ATOM 1816 O O . CYS B 1 51 ? 1.769 -5.234 -0.567 1 98.38 51 CYS B O 1
ATOM 1818 N N . VAL B 1 52 ? -0.169 -4.543 -1.16 1 98.44 52 VAL B N 1
ATOM 1819 C CA . VAL B 1 52 ? -0.242 -3.475 -0.168 1 98.44 52 VAL B CA 1
ATOM 1820 C C . VAL B 1 52 ? 0.069 -4.035 1.218 1 98.44 52 VAL B C 1
ATOM 1822 O O . VAL B 1 52 ? 0.896 -3.48 1.946 1 98.44 52 VAL B O 1
ATOM 1825 N N . VAL B 1 53 ? -0.511 -5.145 1.543 1 98.38 53 VAL B N 1
ATOM 1826 C CA . VAL B 1 53 ? -0.336 -5.684 2.887 1 98.38 53 VAL B CA 1
ATOM 1827 C C . VAL B 1 53 ? 1.096 -6.188 3.059 1 98.38 53 VAL B C 1
ATOM 1829 O O . VAL B 1 53 ? 1.769 -5.84 4.031 1 98.38 53 VAL B O 1
ATOM 1832 N N . LEU B 1 54 ? 1.56 -6.945 2.088 1 98.75 54 LEU B N 1
ATOM 1833 C CA . LEU B 1 54 ? 2.93 -7.441 2.162 1 98.75 54 LEU B CA 1
ATOM 1834 C C . LEU B 1 54 ? 3.926 -6.285 2.172 1 98.75 54 LEU B C 1
ATOM 1836 O O . LEU B 1 54 ? 4.848 -6.262 2.99 1 98.75 54 LEU B O 1
ATOM 1840 N N . LEU B 1 55 ? 3.748 -5.383 1.228 1 98.75 55 LEU B N 1
ATOM 1841 C CA . LEU B 1 55 ? 4.668 -4.258 1.095 1 98.75 55 LEU B CA 1
ATOM 1842 C C . LEU B 1 55 ? 4.703 -3.432 2.375 1 98.75 55 LEU B C 1
ATOM 1844 O O . LEU B 1 55 ? 5.777 -3.064 2.852 1 98.75 55 LEU B O 1
ATOM 1848 N N . GLY B 1 56 ? 3.537 -3.164 2.928 1 98 56 GLY B N 1
ATOM 1849 C CA . GLY B 1 56 ? 3.508 -2.488 4.215 1 98 56 GLY B CA 1
ATOM 1850 C C . GLY B 1 56 ? 4.273 -3.229 5.297 1 98 56 GLY B C 1
ATOM 1851 O O . GLY B 1 56 ? 4.977 -2.611 6.098 1 98 56 GLY B O 1
ATOM 1852 N N . GLY B 1 57 ? 4.141 -4.469 5.332 1 97.44 57 GLY B N 1
ATOM 1853 C CA . GLY B 1 57 ? 4.863 -5.301 6.277 1 97.44 57 GLY B CA 1
ATOM 1854 C C . GLY B 1 57 ? 6.367 -5.262 6.082 1 97.44 57 GLY B C 1
ATOM 1855 O O . GLY B 1 57 ? 7.125 -5.191 7.055 1 97.44 57 GLY B O 1
ATOM 1856 N N . LEU B 1 58 ? 6.801 -5.336 4.852 1 98.5 58 LEU B N 1
ATOM 1857 C CA . LEU B 1 58 ? 8.227 -5.355 4.547 1 98.5 58 LEU B CA 1
ATOM 1858 C C . LEU B 1 58 ? 8.867 -4.004 4.855 1 98.5 58 LEU B C 1
ATOM 1860 O O . LEU B 1 58 ? 9.953 -3.943 5.43 1 98.5 58 LEU B O 1
ATOM 1864 N N . LEU B 1 59 ? 8.211 -2.945 4.461 1 98.12 59 LEU B N 1
ATOM 1865 C CA . LEU B 1 59 ? 8.75 -1.604 4.664 1 98.12 59 LEU B CA 1
ATOM 1866 C C . LEU B 1 59 ? 9.016 -1.345 6.145 1 98.12 59 LEU B C 1
ATOM 1868 O O . LEU B 1 59 ? 10.039 -0.753 6.5 1 98.12 59 LEU B O 1
ATOM 1872 N N . SER B 1 60 ? 8.141 -1.844 6.98 1 94.81 60 SER B N 1
ATOM 1873 C CA . SER B 1 60 ? 8.289 -1.604 8.414 1 94.81 60 SER B CA 1
ATOM 1874 C C . SER B 1 60 ? 9.383 -2.475 9.008 1 94.81 60 SER B C 1
ATOM 1876 O O . SER B 1 60 ? 9.789 -2.273 10.156 1 94.81 60 SER B O 1
ATOM 1878 N N . ARG B 1 61 ? 9.906 -3.389 8.258 1 97 61 ARG B N 1
ATOM 1879 C CA . ARG B 1 61 ? 10.906 -4.328 8.75 1 97 61 ARG B CA 1
ATOM 1880 C C . ARG B 1 61 ? 12.273 -4.039 8.133 1 97 61 ARG B C 1
ATOM 1882 O O . ARG B 1 61 ? 13.305 -4.348 8.734 1 97 61 ARG B O 1
ATOM 1889 N N . TRP B 1 62 ? 12.273 -3.539 6.852 1 98.06 62 TRP B N 1
ATOM 1890 C CA . TRP B 1 62 ? 13.516 -3.154 6.184 1 98.06 62 TRP B CA 1
ATOM 1891 C C . TRP B 1 62 ? 14.125 -1.916 6.836 1 98.06 62 TRP B C 1
ATOM 1893 O O . TRP B 1 62 ? 13.398 -0.99 7.215 1 98.06 62 TRP B O 1
ATOM 1903 N N . SER B 1 63 ? 15.484 -1.838 6.949 1 94.38 63 SER B N 1
ATOM 1904 C CA . SER B 1 63 ? 16.172 -0.732 7.613 1 94.38 63 SER B CA 1
ATOM 1905 C C . SER B 1 63 ? 17.266 -0.149 6.727 1 94.38 63 SER B C 1
ATOM 1907 O O . SER B 1 63 ? 18.312 0.269 7.223 1 94.38 63 SER B O 1
ATOM 1909 N N . PHE B 1 64 ? 17.109 -0.173 5.492 1 97.69 64 PHE B N 1
ATOM 1910 C CA . PHE B 1 64 ? 18.094 0.358 4.555 1 97.69 64 PHE B CA 1
ATOM 1911 C C . PHE B 1 64 ? 17.453 1.379 3.621 1 97.69 64 PHE B C 1
ATOM 1913 O O . PHE B 1 64 ? 16.234 1.38 3.434 1 97.69 64 PHE B O 1
ATOM 1920 N N . PRO B 1 65 ? 18.266 2.291 3.041 1 98.06 65 PRO B N 1
ATOM 1921 C CA . PRO B 1 65 ? 17.734 3.305 2.129 1 98.06 65 PRO B CA 1
ATOM 1922 C C . PRO B 1 65 ? 17.125 2.699 0.867 1 98.06 65 PRO B C 1
ATOM 1924 O O . PRO B 1 65 ? 17.656 1.729 0.323 1 98.06 65 PRO B O 1
ATOM 1927 N N . MET B 1 66 ? 16.094 3.275 0.45 1 98.62 66 MET B N 1
ATOM 1928 C CA . MET B 1 66 ? 15.391 2.834 -0.753 1 98.62 66 MET B CA 1
ATOM 1929 C C . MET B 1 66 ? 14.445 3.918 -1.261 1 98.62 66 MET B C 1
ATOM 1931 O O . MET B 1 66 ? 14.148 4.879 -0.545 1 98.62 66 MET B O 1
ATOM 1935 N N . HIS B 1 67 ? 14.07 3.793 -2.475 1 98.38 67 HIS B N 1
ATOM 1936 C CA . HIS B 1 67 ? 12.93 4.531 -3.014 1 98.38 67 HIS B CA 1
ATOM 1937 C C . HIS B 1 67 ? 11.719 3.623 -3.182 1 98.38 67 HIS B C 1
ATOM 1939 O O . HIS B 1 67 ? 11.859 2.432 -3.461 1 98.38 67 HIS B O 1
ATOM 1945 N N . LEU B 1 68 ? 10.555 4.23 -2.939 1 98.56 68 LEU B N 1
ATOM 1946 C CA . LEU B 1 68 ? 9.312 3.484 -3.068 1 98.56 68 LEU B CA 1
ATOM 1947 C C . LEU B 1 68 ? 8.445 4.059 -4.188 1 98.56 68 LEU B C 1
ATOM 1949 O O . LEU B 1 68 ? 8.305 5.277 -4.305 1 98.56 68 LEU B O 1
ATOM 1953 N N . ASP B 1 69 ? 7.961 3.256 -4.988 1 98.31 69 ASP B N 1
ATOM 1954 C CA . ASP B 1 69 ? 6.992 3.561 -6.039 1 98.31 69 ASP B CA 1
ATOM 1955 C C . ASP B 1 69 ? 6.062 2.375 -6.285 1 98.31 69 ASP B C 1
ATOM 1957 O O . ASP B 1 69 ? 5.977 1.462 -5.461 1 98.31 69 ASP B O 1
ATOM 1961 N N . TYR B 1 70 ? 5.234 2.479 -7.273 1 98.5 70 TYR B N 1
ATOM 1962 C CA . TYR B 1 70 ? 4.301 1.388 -7.531 1 98.5 70 TYR B CA 1
ATOM 1963 C C . TYR B 1 70 ? 3.975 1.292 -9.016 1 98.5 70 TYR B C 1
ATOM 1965 O O . TYR B 1 70 ? 4.227 2.23 -9.773 1 98.5 70 TYR B O 1
ATOM 1973 N N . VAL B 1 71 ? 3.445 0.149 -9.406 1 97.94 71 VAL B N 1
ATOM 1974 C CA . VAL B 1 71 ? 2.941 -0.089 -10.758 1 97.94 71 VAL B CA 1
ATOM 1975 C C . VAL B 1 71 ? 1.608 -0.831 -10.688 1 97.94 71 VAL B C 1
ATOM 1977 O O . VAL B 1 71 ? 1.304 -1.479 -9.688 1 97.94 71 VAL B O 1
ATOM 1980 N N . HIS B 1 72 ? 0.881 -0.584 -11.68 1 97.38 72 HIS B N 1
ATOM 1981 C CA . HIS B 1 72 ? -0.386 -1.283 -11.867 1 97.38 72 HIS B CA 1
ATOM 1982 C C . HIS B 1 72 ? -0.615 -1.629 -13.336 1 97.38 72 HIS B C 1
ATOM 1984 O O . HIS B 1 72 ? -0.723 -0.736 -14.18 1 97.38 72 HIS B O 1
ATOM 1990 N N . ALA B 1 73 ? -0.603 -2.922 -13.594 1 95.06 73 ALA B N 1
ATOM 1991 C CA . ALA B 1 73 ? -0.781 -3.367 -14.977 1 95.06 73 ALA B CA 1
ATOM 1992 C C . ALA B 1 73 ? -1.636 -4.629 -15.039 1 95.06 73 ALA B C 1
ATOM 1994 O O . ALA B 1 73 ? -1.614 -5.449 -14.117 1 95.06 73 ALA B O 1
ATOM 1995 N N . THR B 1 74 ? -2.393 -4.715 -16.094 1 90.75 74 THR B N 1
ATOM 1996 C CA . THR B 1 74 ? -3.123 -5.93 -16.422 1 90.75 74 THR B CA 1
ATOM 1997 C C . THR B 1 74 ? -2.635 -6.508 -17.75 1 90.75 74 THR B C 1
ATOM 1999 O O . THR B 1 74 ? -2.078 -5.781 -18.578 1 90.75 74 THR B O 1
ATOM 2002 N N . ARG B 1 75 ? -2.775 -7.801 -17.859 1 84.75 75 ARG B N 1
ATOM 2003 C CA . ARG B 1 75 ? -2.328 -8.461 -19.078 1 84.75 75 ARG B CA 1
ATOM 2004 C C . ARG B 1 75 ? -3.498 -8.703 -20.031 1 84.75 75 ARG B C 1
ATOM 2006 O O . ARG B 1 75 ? -4.57 -9.133 -19.594 1 84.75 75 ARG B O 1
ATOM 2013 N N . TYR B 1 76 ? -3.352 -8.188 -21.312 1 76.56 76 TYR B N 1
ATOM 2014 C CA . TYR B 1 76 ? -4.348 -8.531 -22.328 1 76.56 76 TYR B CA 1
ATOM 2015 C C . TYR B 1 76 ? -4.34 -10.031 -22.609 1 76.56 76 TYR B C 1
ATOM 2017 O O . TYR B 1 76 ? -3.273 -10.641 -22.719 1 76.56 76 TYR B O 1
ATOM 2025 N N . ARG B 1 77 ? -5.367 -10.797 -22.25 1 63.81 77 ARG B N 1
ATOM 2026 C CA . ARG B 1 77 ? -5.441 -12.227 -22.531 1 63.81 77 ARG B CA 1
ATOM 2027 C C . ARG B 1 77 ? -5.68 -12.484 -24.016 1 63.81 77 ARG B C 1
ATOM 2029 O O . ARG B 1 77 ? -5.625 -13.633 -24.469 1 63.81 77 ARG B O 1
ATOM 2036 N N . GLY B 1 78 ? -6.211 -11.594 -24.812 1 54.62 78 GLY B N 1
ATOM 2037 C CA . GLY B 1 78 ? -6.578 -11.984 -26.172 1 54.62 78 GLY B CA 1
ATOM 2038 C C . GLY B 1 78 ? -5.414 -12.531 -26.969 1 54.62 78 GLY B C 1
ATOM 2039 O O . GLY B 1 78 ? -4.27 -12.508 -26.516 1 54.62 78 GLY B O 1
ATOM 2040 N N . ASP B 1 79 ? -5.852 -13.133 -28.219 1 46.91 79 ASP B N 1
ATOM 2041 C CA . ASP B 1 79 ? -5.227 -13.891 -29.297 1 46.91 79 ASP B CA 1
ATOM 2042 C C . ASP B 1 79 ? -3.992 -13.164 -29.828 1 46.91 79 ASP B C 1
ATOM 2044 O O . ASP B 1 79 ? -3.592 -13.375 -30.969 1 46.91 79 ASP B O 1
ATOM 2048 N N . THR B 1 80 ? -3.684 -12.094 -29.312 1 48.72 80 THR B N 1
ATOM 2049 C CA . THR B 1 80 ? -2.76 -11.445 -30.234 1 48.72 80 THR B CA 1
ATOM 2050 C C . THR B 1 80 ? -1.412 -12.156 -30.25 1 48.72 80 THR B C 1
ATOM 2052 O O . THR B 1 80 ? -0.896 -12.539 -29.188 1 48.72 80 THR B O 1
ATOM 2055 N N . ARG B 1 81 ? -1.059 -12.75 -31.328 1 49.19 81 ARG B N 1
ATOM 2056 C CA . ARG B 1 81 ? 0.154 -13.406 -31.812 1 49.19 81 ARG B CA 1
ATOM 2057 C C . ARG B 1 81 ? 1.396 -12.797 -31.172 1 49.19 81 ARG B C 1
ATOM 2059 O O . ARG B 1 81 ? 2.502 -13.312 -31.328 1 49.19 81 ARG B O 1
ATOM 2066 N N . GLY B 1 82 ? 1.253 -11.453 -30.719 1 48.22 82 GLY B N 1
ATOM 2067 C CA . GLY B 1 82 ? 2.459 -10.906 -30.109 1 48.22 82 GLY B CA 1
ATOM 2068 C C . GLY B 1 82 ? 2.516 -11.102 -28.609 1 48.22 82 GLY B C 1
ATOM 2069 O O . GLY B 1 82 ? 1.536 -11.531 -28 1 48.22 82 GLY B O 1
ATOM 2070 N N . GLY B 1 83 ? 3.676 -11.227 -27.953 1 54.75 83 GLY B N 1
ATOM 2071 C CA . GLY B 1 83 ? 3.979 -11.391 -26.547 1 54.75 83 GLY B CA 1
ATOM 2072 C C . GLY B 1 83 ? 3.002 -10.664 -25.625 1 54.75 83 GLY B C 1
ATOM 2073 O O . GLY B 1 83 ? 2.193 -9.859 -26.094 1 54.75 83 GLY B O 1
ATOM 2074 N N . PRO B 1 84 ? 2.717 -11.148 -24.5 1 60.72 84 PRO B N 1
ATOM 2075 C CA . PRO B 1 84 ? 1.751 -10.523 -23.594 1 60.72 84 PRO B CA 1
ATOM 2076 C C . PRO B 1 84 ? 1.933 -9.016 -23.484 1 60.72 84 PRO B C 1
ATOM 2078 O O . PRO B 1 84 ? 3.047 -8.539 -23.25 1 60.72 84 PRO B O 1
ATOM 2081 N N . GLN B 1 85 ? 1.077 -8.273 -24.062 1 80.69 85 GLN B N 1
ATOM 2082 C CA . GLN B 1 85 ? 1.086 -6.82 -23.953 1 80.69 85 GLN B CA 1
ATOM 2083 C C . GLN B 1 85 ? 0.437 -6.359 -22.656 1 80.69 85 GLN B C 1
ATOM 2085 O O . GLN B 1 85 ? -0.575 -6.918 -22.219 1 80.69 85 GLN B O 1
ATOM 2090 N N . LEU B 1 86 ? 1.235 -5.492 -21.891 1 88.69 86 LEU B N 1
ATOM 2091 C CA . LEU B 1 86 ? 0.763 -4.93 -20.625 1 88.69 86 LEU B CA 1
ATOM 2092 C C . LEU B 1 86 ? -0.157 -3.74 -20.875 1 88.69 86 LEU B C 1
ATOM 2094 O O . LEU B 1 86 ? 0.116 -2.91 -21.734 1 88.69 86 LEU B O 1
ATOM 2098 N N . HIS B 1 87 ? -1.296 -3.754 -20.312 1 92.69 87 HIS B N 1
ATOM 2099 C CA . HIS B 1 87 ? -2.096 -2.545 -20.141 1 92.69 87 HIS B CA 1
ATOM 2100 C C . HIS B 1 87 ? -1.815 -1.875 -18.812 1 92.69 87 HIS B C 1
ATOM 2102 O O . HIS B 1 87 ? -2.176 -2.406 -17.75 1 92.69 87 HIS B O 1
ATOM 2108 N N . TRP B 1 88 ? -1.235 -0.666 -18.953 1 93.5 88 TRP B N 1
ATOM 2109 C CA . TRP B 1 88 ? -0.788 0.012 -17.75 1 93.5 88 TRP B CA 1
ATOM 2110 C C . TRP B 1 88 ? -1.896 0.89 -17.172 1 93.5 88 TRP B C 1
ATOM 2112 O O . TRP B 1 88 ? -2.42 1.768 -17.859 1 93.5 88 TRP B O 1
ATOM 2122 N N . LEU B 1 89 ? -2.232 0.628 -15.984 1 94.06 89 LEU B N 1
ATOM 2123 C CA . LEU B 1 89 ? -3.115 1.521 -15.242 1 94.06 89 LEU B CA 1
ATOM 2124 C C . LEU B 1 89 ? -2.311 2.561 -14.469 1 94.06 89 LEU B C 1
ATOM 2126 O O . LEU B 1 89 ? -2.793 3.668 -14.227 1 94.06 89 LEU B O 1
ATOM 2130 N N . ALA B 1 90 ? -1.119 2.215 -14.047 1 95.06 90 ALA B N 1
ATOM 2131 C CA . ALA B 1 90 ? -0.148 3.102 -13.414 1 95.06 90 ALA B CA 1
ATOM 2132 C C . ALA B 1 90 ? 1.28 2.66 -13.719 1 95.06 90 ALA B C 1
ATOM 2134 O O . ALA B 1 90 ? 1.678 1.543 -13.383 1 95.06 90 ALA B O 1
ATOM 2135 N N . GLN B 1 91 ? 1.995 3.525 -14.32 1 94.19 91 GLN B N 1
ATOM 2136 C CA . GLN B 1 91 ? 3.416 3.309 -14.57 1 94.19 91 GLN B CA 1
ATOM 2137 C C . GLN B 1 91 ? 4.266 3.922 -13.461 1 94.19 91 GLN B C 1
ATOM 2139 O O . GLN B 1 91 ? 3.82 4.836 -12.758 1 94.19 91 GLN B O 1
ATOM 2144 N N . PRO B 1 92 ? 5.469 3.354 -13.312 1 93.5 92 PRO B N 1
ATOM 2145 C CA . PRO B 1 92 ? 6.336 3.986 -12.312 1 93.5 92 PRO B CA 1
ATOM 2146 C C . PRO B 1 92 ? 6.594 5.461 -12.609 1 93.5 92 PRO B C 1
ATOM 2148 O O . PRO B 1 92 ? 6.73 5.848 -13.773 1 93.5 92 PRO B O 1
ATOM 2151 N N . GLN B 1 93 ? 6.625 6.223 -11.555 1 92.69 93 GLN B N 1
ATOM 2152 C CA . GLN B 1 93 ? 6.957 7.637 -11.703 1 92.69 93 GLN B CA 1
ATOM 2153 C C . GLN B 1 93 ? 8.461 7.867 -11.547 1 92.69 93 GLN B C 1
ATOM 2155 O O . GLN B 1 93 ? 8.984 8.891 -12 1 92.69 93 GLN B O 1
ATOM 2160 N N . THR B 1 94 ? 9.117 6.98 -10.891 1 95.25 94 THR B N 1
ATOM 2161 C CA . THR B 1 94 ? 10.555 7.055 -10.641 1 95.25 94 THR B CA 1
ATOM 2162 C C . THR B 1 94 ? 11.336 6.418 -11.789 1 95.25 94 THR B C 1
ATOM 2164 O O . THR B 1 94 ? 11.008 5.32 -12.234 1 95.25 94 THR B O 1
ATOM 2167 N N . PRO B 1 95 ? 12.406 7.066 -12.273 1 96.25 95 PRO B N 1
ATOM 2168 C CA . PRO B 1 95 ? 13.211 6.461 -13.336 1 96.25 95 PRO B CA 1
ATOM 2169 C C . PRO B 1 95 ? 13.773 5.098 -12.953 1 96.25 95 PRO B C 1
ATOM 2171 O O . PRO B 1 95 ? 14.273 4.922 -11.836 1 96.25 95 PRO B O 1
ATOM 2174 N N . ILE B 1 96 ? 13.75 4.215 -13.906 1 97.5 96 ILE B N 1
ATOM 2175 C CA . ILE B 1 96 ? 14.094 2.816 -13.672 1 97.5 96 ILE B CA 1
ATOM 2176 C C . ILE B 1 96 ? 15.531 2.559 -14.125 1 97.5 96 ILE B C 1
ATOM 2178 O O . ILE B 1 96 ? 16.188 1.646 -13.625 1 97.5 96 ILE B O 1
ATOM 2182 N N . ALA B 1 97 ? 16.047 3.332 -15.023 1 98.12 97 ALA B N 1
ATOM 2183 C CA . ALA B 1 97 ? 17.359 3.096 -15.648 1 98.12 97 ALA B CA 1
ATOM 2184 C C . ALA B 1 97 ? 18.469 3.062 -14.602 1 98.12 97 ALA B C 1
ATOM 2186 O O . ALA B 1 97 ? 18.516 3.914 -13.711 1 98.12 97 ALA B O 1
ATOM 2187 N N . ASP B 1 98 ? 19.297 2.045 -14.719 1 98.31 98 ASP B N 1
ATOM 2188 C CA . ASP B 1 98 ? 20.516 1.86 -13.938 1 98.31 98 ASP B CA 1
ATOM 2189 C C . ASP B 1 98 ? 20.188 1.59 -12.469 1 98.31 98 ASP B C 1
ATOM 2191 O O . ASP B 1 98 ? 21.047 1.768 -11.594 1 98.31 98 ASP B O 1
ATOM 2195 N N . ARG B 1 99 ? 18.953 1.187 -12.18 1 98.25 99 ARG B N 1
ATOM 2196 C CA . ARG B 1 99 ? 18.531 0.923 -10.805 1 98.25 99 ARG B CA 1
ATOM 2197 C C . ARG B 1 99 ? 18.438 -0.575 -10.539 1 98.25 99 ARG B C 1
ATOM 2199 O O . ARG B 1 99 ? 18.234 -1.367 -11.461 1 98.25 99 ARG B O 1
ATOM 2206 N N . THR B 1 100 ? 18.703 -0.956 -9.281 1 98.75 100 THR B N 1
ATOM 2207 C CA . THR B 1 100 ? 18.172 -2.219 -8.781 1 98.75 100 THR B CA 1
ATOM 2208 C C . THR B 1 100 ? 16.672 -2.096 -8.477 1 98.75 100 THR B C 1
ATOM 2210 O O . THR B 1 100 ? 16.281 -1.345 -7.586 1 98.75 100 THR B O 1
ATOM 2213 N N . VAL B 1 101 ? 15.883 -2.855 -9.219 1 98.88 101 VAL B N 1
ATOM 2214 C CA . VAL B 1 101 ? 14.43 -2.771 -9.07 1 98.88 101 VAL B CA 1
ATOM 2215 C C . VAL B 1 101 ? 13.914 -3.996 -8.312 1 98.88 101 VAL B C 1
ATOM 2217 O O . VAL B 1 101 ? 14.359 -5.121 -8.57 1 98.88 101 VAL B O 1
ATOM 2220 N N . VAL B 1 102 ? 13.062 -3.771 -7.34 1 98.94 102 VAL B N 1
ATOM 2221 C CA . VAL B 1 102 ? 12.406 -4.848 -6.602 1 98.94 102 VAL B CA 1
ATOM 2222 C C . VAL B 1 102 ? 10.898 -4.801 -6.855 1 98.94 102 VAL B C 1
ATOM 2224 O O . VAL B 1 102 ? 10.242 -3.811 -6.531 1 98.94 102 VAL B O 1
ATOM 2227 N N . LEU B 1 103 ? 10.352 -5.797 -7.449 1 98.88 103 LEU B N 1
ATOM 2228 C CA . LEU B 1 103 ? 8.914 -5.949 -7.625 1 98.88 103 LEU B CA 1
ATOM 2229 C C . LEU B 1 103 ? 8.305 -6.727 -6.465 1 98.88 103 LEU B C 1
ATOM 2231 O O . LEU B 1 103 ? 8.781 -7.809 -6.113 1 98.88 103 LEU B O 1
ATOM 2235 N N . VAL B 1 104 ? 7.32 -6.168 -5.812 1 98.94 104 VAL B N 1
ATOM 2236 C CA . VAL B 1 104 ? 6.656 -6.82 -4.691 1 98.94 104 VAL B CA 1
ATOM 2237 C C . VAL B 1 104 ? 5.199 -7.113 -5.051 1 98.94 104 VAL B C 1
ATOM 2239 O O . VAL B 1 104 ? 4.453 -6.203 -5.414 1 98.94 104 VAL B O 1
ATOM 2242 N N . ASP B 1 105 ? 4.77 -8.344 -4.969 1 98.69 105 ASP B N 1
ATOM 2243 C CA . ASP B 1 105 ? 3.414 -8.773 -5.293 1 98.69 105 ASP B CA 1
ATOM 2244 C C . ASP B 1 105 ? 2.885 -9.75 -4.246 1 98.69 105 ASP B C 1
ATOM 2246 O O . ASP B 1 105 ? 3.639 -10.227 -3.398 1 98.69 105 ASP B O 1
ATOM 2250 N N . ASP B 1 106 ? 1.604 -10 -4.266 1 98.62 106 ASP B N 1
ATOM 2251 C CA . ASP B 1 106 ? 1.002 -10.867 -3.254 1 98.62 106 ASP B CA 1
ATOM 2252 C C . ASP B 1 106 ? 1.209 -12.336 -3.6 1 98.62 106 A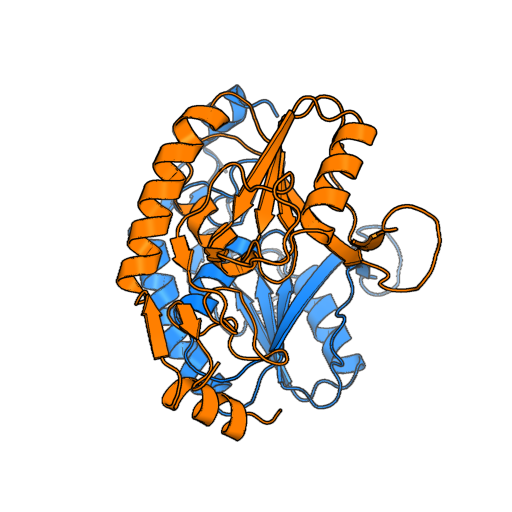SP B C 1
ATOM 2254 O O . ASP B 1 106 ? 1.485 -13.156 -2.719 1 98.62 106 ASP B O 1
ATOM 2258 N N . ILE B 1 107 ? 1.077 -12.641 -4.918 1 98.75 107 ILE B N 1
ATOM 2259 C CA . ILE B 1 107 ? 1.071 -14.07 -5.211 1 98.75 107 ILE B CA 1
ATOM 2260 C C . ILE B 1 107 ? 1.685 -14.32 -6.59 1 98.75 107 ILE B C 1
ATOM 2262 O O . ILE B 1 107 ? 1.457 -13.547 -7.523 1 98.75 107 ILE B O 1
ATOM 2266 N N . LEU B 1 108 ? 2.539 -15.32 -6.691 1 98.56 108 LEU B N 1
ATOM 2267 C CA . LEU B 1 108 ? 2.957 -15.898 -7.965 1 98.56 108 LEU B CA 1
ATOM 2268 C C . LEU B 1 108 ? 2.092 -17.109 -8.32 1 98.56 108 LEU B C 1
ATOM 2270 O O . LEU B 1 108 ? 2.295 -18.203 -7.789 1 98.56 108 LEU B O 1
ATOM 2274 N N . ASP B 1 109 ? 1.153 -16.922 -9.188 1 97.5 109 ASP B N 1
ATOM 2275 C CA . ASP B 1 109 ? 0.288 -17.969 -9.711 1 97.5 109 ASP B CA 1
ATOM 2276 C C . ASP B 1 109 ? 0.763 -18.438 -11.086 1 97.5 109 ASP B C 1
ATOM 2278 O O . ASP B 1 109 ? 1.689 -19.25 -11.18 1 97.5 109 ASP B O 1
ATOM 2282 N N . GLU B 1 110 ? 0.218 -17.844 -12.172 1 95.75 110 GLU B N 1
ATOM 2283 C CA . GLU B 1 110 ? 0.807 -18.094 -13.484 1 95.75 110 GLU B CA 1
ATOM 2284 C C . GLU B 1 110 ? 2.016 -17.203 -13.727 1 95.75 110 GLU B C 1
ATOM 2286 O O . GLU B 1 110 ? 2.961 -17.594 -14.414 1 95.75 110 GLU B O 1
ATOM 2291 N N . GLY B 1 111 ? 1.974 -16.047 -13.188 1 96.06 111 GLY B N 1
ATOM 2292 C CA . GLY B 1 111 ? 3.119 -15.156 -13.117 1 96.06 111 GLY B CA 1
ATOM 2293 C C . GLY B 1 111 ? 3.371 -14.406 -14.414 1 96.06 111 GLY B C 1
ATOM 2294 O O . GLY B 1 111 ? 4.395 -13.734 -14.555 1 96.06 111 GLY B O 1
ATOM 2295 N N . VAL B 1 112 ? 2.445 -14.445 -15.352 1 94.25 112 VAL B N 1
ATOM 2296 C CA . VAL B 1 112 ? 2.645 -13.859 -16.672 1 94.25 112 VAL B CA 1
ATOM 2297 C C . VAL B 1 112 ? 2.76 -12.336 -16.547 1 94.25 112 VAL B C 1
ATOM 2299 O O . VAL B 1 112 ? 3.648 -11.727 -17.156 1 94.25 112 VAL B O 1
ATOM 2302 N N . THR B 1 113 ? 1.897 -11.727 -15.789 1 94.75 113 THR B N 1
ATOM 2303 C CA . THR B 1 113 ? 1.92 -10.273 -15.617 1 94.75 113 THR B CA 1
ATOM 2304 C C . THR B 1 113 ? 3.205 -9.836 -14.922 1 94.75 113 THR B C 1
ATOM 2306 O O . THR B 1 113 ? 3.871 -8.898 -15.375 1 94.75 113 THR B O 1
ATOM 2309 N N . LEU B 1 114 ? 3.568 -10.531 -13.867 1 96.69 114 LEU B N 1
ATOM 2310 C CA . LEU B 1 114 ? 4.781 -10.203 -13.125 1 96.69 114 LEU B CA 1
ATOM 2311 C C . LEU B 1 114 ? 6.012 -10.297 -14.023 1 96.69 114 LEU B C 1
ATOM 2313 O O . LEU B 1 114 ? 6.879 -9.422 -13.992 1 96.69 114 LEU B O 1
ATOM 2317 N N . ASP B 1 115 ? 6.023 -11.32 -14.805 1 96.38 115 ASP B N 1
ATOM 2318 C CA . ASP B 1 115 ? 7.148 -11.516 -15.711 1 96.38 115 ASP B CA 1
ATOM 2319 C C . ASP B 1 115 ? 7.207 -10.406 -16.766 1 96.38 115 ASP B C 1
ATOM 2321 O O . ASP B 1 115 ? 8.289 -9.93 -17.109 1 96.38 115 ASP B O 1
ATOM 2325 N N . ALA B 1 116 ? 6.055 -10.047 -17.281 1 95.19 116 ALA B N 1
ATOM 2326 C CA . ALA B 1 116 ? 5.996 -8.969 -18.266 1 95.19 116 ALA B CA 1
ATOM 2327 C C . ALA B 1 116 ? 6.477 -7.652 -17.672 1 95.19 116 ALA B C 1
ATOM 2329 O O . ALA B 1 116 ? 7.172 -6.875 -18.328 1 95.19 116 ALA B O 1
ATOM 2330 N N . ILE B 1 117 ? 6.125 -7.379 -16.422 1 97.19 117 ILE B N 1
ATOM 2331 C CA . ILE B 1 117 ? 6.57 -6.172 -15.742 1 97.19 117 ILE B CA 1
ATOM 2332 C C . ILE B 1 117 ? 8.086 -6.215 -15.555 1 97.19 117 ILE B C 1
ATOM 2334 O O . ILE B 1 117 ? 8.773 -5.211 -15.766 1 97.19 117 ILE B O 1
ATOM 2338 N N . ARG B 1 118 ? 8.57 -7.359 -15.148 1 97.75 118 ARG B N 1
ATOM 2339 C CA . ARG B 1 118 ? 10.008 -7.555 -14.984 1 97.75 118 ARG B CA 1
ATOM 2340 C C . ARG B 1 118 ? 10.758 -7.234 -16.281 1 97.75 118 ARG B C 1
ATOM 2342 O O . ARG B 1 118 ? 11.742 -6.496 -16.266 1 97.75 118 ARG B O 1
ATOM 2349 N N . ARG B 1 119 ? 10.32 -7.793 -17.359 1 96.44 119 ARG B N 1
ATOM 2350 C CA . ARG B 1 119 ? 10.938 -7.57 -18.672 1 96.44 119 ARG B CA 1
ATOM 2351 C C . ARG B 1 119 ? 10.875 -6.098 -19.062 1 96.44 119 ARG B C 1
ATOM 2353 O O . ARG B 1 119 ? 11.836 -5.555 -19.609 1 96.44 119 ARG B O 1
ATOM 2360 N N . HIS B 1 120 ? 9.727 -5.539 -18.797 1 95.94 120 HIS B N 1
ATOM 2361 C CA . HIS B 1 120 ? 9.586 -4.113 -19.062 1 95.94 120 HIS B CA 1
ATOM 2362 C C . HIS B 1 120 ? 10.648 -3.305 -18.328 1 95.94 120 HIS B C 1
ATOM 2364 O O . HIS B 1 120 ? 11.266 -2.408 -18.906 1 95.94 120 HIS B O 1
ATOM 2370 N N . CYS B 1 121 ? 10.875 -3.586 -17.062 1 97.94 121 CYS B N 1
ATOM 2371 C CA . CYS B 1 121 ? 11.875 -2.877 -16.281 1 97.94 121 CYS B CA 1
ATOM 2372 C C . CYS B 1 121 ? 13.266 -3.053 -16.875 1 97.94 121 CYS B C 1
ATOM 2374 O O . CYS B 1 121 ? 14.039 -2.094 -16.953 1 97.94 121 CYS B O 1
ATOM 2376 N N . LEU B 1 122 ? 13.539 -4.281 -17.266 1 98.19 122 LEU B N 1
ATOM 2377 C CA . LEU B 1 122 ? 14.836 -4.551 -17.891 1 98.19 122 LEU B CA 1
ATOM 2378 C C . LEU B 1 122 ? 14.984 -3.773 -19.203 1 98.19 122 LEU B C 1
ATOM 2380 O O . LEU B 1 122 ? 16.031 -3.182 -19.453 1 98.19 122 LEU B O 1
ATOM 2384 N N . ASP B 1 123 ? 13.938 -3.719 -19.953 1 96.62 123 ASP B N 1
ATOM 2385 C CA . ASP B 1 123 ? 13.945 -3.004 -21.219 1 96.62 123 ASP B CA 1
ATOM 2386 C C . ASP B 1 123 ? 14.133 -1.504 -21 1 96.62 123 ASP B C 1
ATOM 2388 O O . ASP B 1 123 ? 14.695 -0.818 -21.859 1 96.62 123 ASP B O 1
ATOM 2392 N N . GLN B 1 124 ? 13.695 -1.036 -19.891 1 96.81 124 GLN B N 1
ATOM 2393 C CA . GLN B 1 124 ? 13.844 0.378 -19.562 1 96.81 124 GLN B CA 1
ATOM 2394 C C . GLN B 1 124 ? 15.227 0.669 -18.984 1 96.81 124 GLN B C 1
ATOM 2396 O O . GLN B 1 124 ? 15.531 1.809 -18.625 1 96.81 124 GLN B O 1
ATOM 2401 N N . GLY B 1 125 ? 16.047 -0.362 -18.812 1 98.19 125 GLY B N 1
ATOM 2402 C CA . GLY B 1 125 ? 17.453 -0.136 -18.469 1 98.19 125 GLY B CA 1
ATOM 2403 C C . GLY B 1 125 ? 17.766 -0.467 -17.016 1 98.19 125 GLY B C 1
ATOM 2404 O O . GLY B 1 125 ? 18.812 -0.076 -16.5 1 98.19 125 GLY B O 1
ATOM 2405 N N . ALA B 1 126 ? 16.859 -1.158 -16.328 1 98.69 126 ALA B N 1
ATOM 2406 C CA . ALA B 1 126 ? 17.188 -1.59 -14.969 1 98.69 126 ALA B CA 1
ATOM 2407 C C . ALA B 1 126 ? 18.453 -2.434 -14.945 1 98.69 126 ALA B C 1
ATOM 2409 O O . ALA B 1 126 ? 18.672 -3.271 -15.828 1 98.69 126 ALA B O 1
ATOM 2410 N N . GLU B 1 127 ? 19.312 -2.154 -13.961 1 98.38 127 GLU B N 1
ATOM 2411 C CA . GLU B 1 127 ? 20.516 -2.963 -13.805 1 98.38 127 GLU B CA 1
ATOM 2412 C C . GLU B 1 127 ? 20.172 -4.395 -13.406 1 98.38 127 GLU B C 1
ATOM 2414 O O . GLU B 1 127 ? 20.75 -5.348 -13.93 1 98.38 127 GLU B O 1
ATOM 2419 N N . GLN B 1 128 ? 19.266 -4.527 -12.469 1 98.19 128 GLN B N 1
ATOM 2420 C CA . GLN B 1 128 ? 18.766 -5.801 -11.961 1 98.19 128 GLN B CA 1
ATOM 2421 C C . GLN B 1 128 ? 17.312 -5.672 -11.516 1 98.19 128 GLN B C 1
ATOM 2423 O O . GLN B 1 128 ? 16.875 -4.594 -11.109 1 98.19 128 GLN B O 1
ATOM 2428 N N . VAL B 1 129 ? 16.641 -6.797 -11.633 1 98.69 129 VAL B N 1
ATOM 2429 C CA . VAL B 1 129 ? 15.266 -6.84 -11.148 1 98.69 129 VAL B CA 1
ATOM 2430 C C . VAL B 1 129 ? 15.07 -8.062 -10.25 1 98.69 129 VAL B C 1
ATOM 2432 O O . VAL B 1 129 ? 15.375 -9.188 -10.648 1 98.69 129 VAL B O 1
ATOM 2435 N N . PHE B 1 130 ? 14.633 -7.801 -9.016 1 98.62 130 PHE B N 1
ATOM 2436 C CA . PHE B 1 130 ? 14.234 -8.852 -8.094 1 98.62 130 PHE B CA 1
ATOM 2437 C C . PHE B 1 130 ? 12.719 -8.891 -7.93 1 98.62 130 PHE B C 1
ATOM 2439 O O . PHE B 1 130 ? 12.062 -7.848 -7.992 1 98.62 130 PHE B O 1
ATOM 2446 N N . SER B 1 131 ? 12.211 -10.047 -7.746 1 98.75 131 SER B N 1
ATOM 2447 C CA . SER B 1 131 ? 10.789 -10.195 -7.441 1 98.75 131 SER B CA 1
ATOM 2448 C C . SER B 1 131 ? 10.586 -10.836 -6.07 1 98.75 131 SER B C 1
ATOM 2450 O O . SER B 1 131 ? 11.266 -11.805 -5.723 1 98.75 131 SER B O 1
ATOM 2452 N N . ILE B 1 132 ? 9.719 -10.258 -5.281 1 98.88 132 ILE B N 1
ATOM 2453 C CA . ILE B 1 132 ? 9.328 -10.719 -3.955 1 98.88 132 ILE B CA 1
ATOM 2454 C C . ILE B 1 132 ? 7.812 -10.93 -3.904 1 98.88 132 ILE B C 1
ATOM 2456 O O . ILE B 1 132 ? 7.047 -10.039 -4.281 1 98.88 132 ILE B O 1
ATOM 2460 N N . VAL B 1 133 ? 7.371 -12.094 -3.492 1 98.94 133 VAL B N 1
ATOM 2461 C CA . VAL B 1 133 ? 5.938 -12.359 -3.387 1 98.94 133 VAL B CA 1
ATOM 2462 C C . VAL B 1 133 ? 5.617 -12.922 -2.004 1 98.94 133 VAL B C 1
ATOM 2464 O O . VAL B 1 133 ? 6.488 -13.484 -1.337 1 98.94 133 VAL B O 1
ATOM 2467 N N . LEU B 1 134 ? 4.391 -12.742 -1.593 1 98.88 134 LEU B N 1
ATOM 2468 C CA . LEU B 1 134 ? 3.953 -13.359 -0.347 1 98.88 134 LEU B CA 1
ATOM 2469 C C . LEU B 1 134 ? 3.842 -14.875 -0.502 1 98.88 134 LEU B C 1
ATOM 2471 O O . LEU B 1 134 ? 4.387 -15.625 0.307 1 98.88 134 LEU B O 1
ATOM 2475 N N . VAL B 1 135 ? 3.143 -15.258 -1.559 1 98.88 135 VAL B N 1
ATOM 2476 C CA . VAL B 1 135 ? 2.855 -16.672 -1.735 1 98.88 135 VAL B CA 1
ATOM 2477 C C . VAL B 1 135 ? 3.361 -17.141 -3.1 1 98.88 135 VAL B C 1
ATOM 2479 O O . VAL B 1 135 ? 3.055 -16.531 -4.125 1 98.88 135 VAL B O 1
ATOM 2482 N N . ASP B 1 136 ? 4.129 -18.109 -3.141 1 98.75 136 ASP B N 1
ATOM 2483 C CA . ASP B 1 136 ? 4.457 -18.875 -4.34 1 98.75 136 ASP B CA 1
ATOM 2484 C C . ASP B 1 136 ? 3.562 -20.109 -4.477 1 98.75 136 ASP B C 1
ATOM 2486 O O . ASP B 1 136 ? 3.764 -21.109 -3.781 1 98.75 136 ASP B O 1
ATOM 2490 N N . LYS B 1 137 ? 2.602 -19.984 -5.352 1 98.62 137 LYS B N 1
ATOM 2491 C CA . LYS B 1 137 ? 1.594 -21.031 -5.508 1 98.62 137 LYS B CA 1
ATOM 2492 C C . LYS B 1 137 ? 2.094 -22.141 -6.422 1 98.62 137 LYS B C 1
ATOM 2494 O O . LYS B 1 137 ? 2.65 -21.875 -7.488 1 98.62 137 LYS B O 1
ATOM 2499 N N . ALA B 1 138 ? 1.89 -23.391 -6.043 1 97.56 138 ALA B N 1
ATOM 2500 C CA . ALA B 1 138 ? 2.295 -24.547 -6.836 1 97.56 138 ALA B CA 1
ATOM 2501 C C . ALA B 1 138 ? 1.347 -24.766 -8.016 1 97.56 138 ALA B C 1
ATOM 2503 O O . ALA B 1 138 ? 0.67 -25.781 -8.094 1 97.56 138 ALA B O 1
ATOM 2504 N N . ASN B 1 139 ? 1.389 -23.844 -8.938 1 97.5 139 ASN B N 1
ATOM 2505 C CA . ASN B 1 139 ? 0.526 -23.906 -10.117 1 97.5 139 ASN B CA 1
ATOM 2506 C C . ASN B 1 139 ? 1.164 -24.719 -11.242 1 97.5 139 ASN B C 1
ATOM 2508 O O . ASN B 1 139 ? 2.143 -24.281 -11.852 1 97.5 139 ASN B O 1
ATOM 2512 N N . PRO B 1 140 ? 0.62 -25.844 -11.633 1 96.44 140 PRO B N 1
ATOM 2513 C CA . PRO B 1 140 ? 1.242 -26.688 -12.648 1 96.44 140 PRO B CA 1
ATOM 2514 C C . PRO B 1 140 ? 1.182 -26.094 -14.047 1 96.44 140 PRO B C 1
ATOM 2516 O O . PRO B 1 140 ? 1.891 -26.547 -14.953 1 96.44 140 PRO B O 1
ATOM 2519 N N . LYS B 1 141 ? 0.365 -25.125 -14.25 1 95.88 141 LYS B N 1
ATOM 2520 C CA . LYS B 1 141 ? 0.208 -24.516 -15.57 1 95.88 141 LYS B CA 1
ATOM 2521 C C . LYS B 1 141 ? 1.228 -23.406 -15.797 1 95.88 141 LYS B C 1
ATOM 2523 O O . LYS B 1 141 ? 1.353 -22.891 -16.906 1 95.88 141 LYS B O 1
ATOM 2528 N N . ARG B 1 142 ? 1.896 -23.062 -14.711 1 96.5 142 ARG B N 1
ATOM 2529 C CA . ARG B 1 142 ? 2.857 -21.969 -14.82 1 96.5 142 ARG B CA 1
ATOM 2530 C C . ARG B 1 142 ? 4.074 -22.391 -15.633 1 96.5 142 ARG B C 1
ATOM 2532 O O . ARG B 1 142 ? 4.609 -23.484 -15.445 1 96.5 142 ARG B O 1
ATOM 2539 N N . ASP B 1 143 ? 4.457 -21.516 -16.594 1 95.88 143 ASP B N 1
ATOM 2540 C CA . ASP B 1 143 ? 5.758 -21.688 -17.25 1 95.88 143 ASP B CA 1
ATOM 2541 C C . ASP B 1 143 ? 6.871 -21.812 -16.203 1 95.88 143 ASP B C 1
ATOM 2543 O O . ASP B 1 143 ? 7.066 -20.906 -15.391 1 95.88 143 ASP B O 1
ATOM 2547 N N . PRO B 1 144 ? 7.633 -22.891 -16.156 1 95.12 144 PRO B N 1
ATOM 2548 C CA . PRO B 1 144 ? 8.656 -23.125 -15.141 1 95.12 144 PRO B CA 1
ATOM 2549 C C . PRO B 1 144 ? 9.758 -22.062 -15.156 1 95.12 144 PRO B C 1
ATOM 2551 O O . PRO B 1 144 ? 10.508 -21.922 -14.188 1 95.12 144 PRO B O 1
ATOM 2554 N N . ARG B 1 145 ? 9.844 -21.359 -16.297 1 95.69 145 ARG B N 1
ATOM 2555 C CA . ARG B 1 145 ? 10.852 -20.297 -16.406 1 95.69 145 ARG B CA 1
ATOM 2556 C C . ARG B 1 145 ? 10.445 -19.078 -15.602 1 95.69 145 ARG B C 1
ATOM 2558 O O . ARG B 1 145 ? 11.281 -18.219 -15.312 1 95.69 145 ARG B O 1
ATOM 2565 N N . ILE B 1 146 ? 9.188 -18.984 -15.219 1 96.94 146 ILE B N 1
ATOM 2566 C CA . ILE B 1 146 ? 8.688 -17.875 -14.422 1 96.94 146 ILE B CA 1
ATOM 2567 C C . ILE B 1 146 ? 8.781 -18.219 -12.938 1 96.94 146 ILE B C 1
ATOM 2569 O O . ILE B 1 146 ? 8.086 -19.125 -12.461 1 96.94 146 ILE B O 1
ATOM 2573 N N . THR B 1 147 ? 9.648 -17.578 -12.227 1 97.62 147 THR B N 1
ATOM 2574 C CA . THR B 1 147 ? 9.852 -17.797 -10.797 1 97.62 147 THR B CA 1
ATOM 2575 C C . THR B 1 147 ? 9.914 -16.469 -10.055 1 97.62 147 THR B C 1
ATOM 2577 O O . THR B 1 147 ? 10.094 -15.414 -10.672 1 97.62 147 THR B O 1
ATOM 2580 N N . ALA B 1 148 ? 9.719 -16.5 -8.82 1 98.12 148 ALA B N 1
ATOM 2581 C CA . ALA B 1 148 ? 10.016 -15.367 -7.949 1 98.12 148 ALA B CA 1
ATOM 2582 C C . ALA B 1 148 ? 11.383 -15.531 -7.289 1 98.12 148 ALA B C 1
ATOM 2584 O O . ALA B 1 148 ? 11.773 -16.641 -6.922 1 98.12 148 ALA B O 1
ATOM 2585 N N . ASP B 1 149 ? 12.094 -14.453 -7.164 1 98.5 149 ASP B N 1
ATOM 2586 C CA . ASP B 1 149 ? 13.391 -14.523 -6.5 1 98.5 149 ASP B CA 1
ATOM 2587 C C . ASP B 1 149 ? 13.234 -14.859 -5.016 1 98.5 149 ASP B C 1
ATOM 2589 O O . ASP B 1 149 ? 14.055 -15.578 -4.445 1 98.5 149 ASP B O 1
ATOM 2593 N N . HIS B 1 150 ? 12.219 -14.328 -4.332 1 98.75 150 HIS B N 1
ATOM 2594 C CA . HIS B 1 150 ? 11.93 -14.57 -2.924 1 98.75 150 HIS B CA 1
ATOM 2595 C C . HIS B 1 150 ? 10.43 -14.703 -2.684 1 98.75 150 HIS B C 1
ATOM 2597 O O . HIS B 1 150 ? 9.641 -13.969 -3.268 1 98.75 150 HIS B O 1
ATOM 2603 N N . ALA B 1 151 ? 10.094 -15.602 -1.832 1 98.81 151 ALA B N 1
ATOM 2604 C CA . ALA B 1 151 ? 8.711 -15.82 -1.418 1 98.81 151 ALA B CA 1
ATOM 2605 C C . ALA B 1 151 ? 8.617 -16.062 0.085 1 98.81 151 ALA B C 1
ATOM 2607 O O . ALA B 1 151 ? 9.477 -16.734 0.665 1 98.81 151 ALA B O 1
ATOM 2608 N N . ALA B 1 152 ? 7.57 -15.562 0.64 1 98.81 152 ALA B N 1
ATOM 2609 C CA . ALA B 1 152 ? 7.406 -15.773 2.076 1 98.81 152 ALA B CA 1
ATOM 2610 C C . ALA B 1 152 ? 6.852 -17.156 2.365 1 98.81 152 ALA B C 1
ATOM 2612 O O . ALA B 1 152 ? 7.234 -17.797 3.352 1 98.81 152 ALA B O 1
ATOM 2613 N N . LEU B 1 153 ? 5.926 -17.562 1.502 1 98.81 153 LEU B N 1
ATOM 2614 C CA . LEU B 1 153 ? 5.176 -18.781 1.75 1 98.81 153 LEU B CA 1
ATOM 2615 C C . LEU B 1 153 ? 5.02 -19.594 0.467 1 98.81 153 LEU B C 1
ATOM 2617 O O . LEU B 1 153 ? 5.086 -19.047 -0.633 1 98.81 153 LEU B O 1
ATOM 2621 N N . GLN B 1 154 ? 4.852 -20.844 0.656 1 98.31 154 GLN B N 1
ATOM 2622 C CA . GLN B 1 154 ? 4.371 -21.734 -0.397 1 98.31 154 GLN B CA 1
ATOM 2623 C C . GLN B 1 154 ? 2.926 -22.156 -0.144 1 98.31 154 GLN B C 1
ATOM 2625 O O . GLN B 1 154 ? 2.482 -22.203 1.005 1 98.31 154 GLN B O 1
ATOM 2630 N N . ALA B 1 155 ? 2.219 -22.391 -1.221 1 98.31 155 ALA B N 1
ATOM 2631 C CA . ALA B 1 155 ? 0.836 -22.844 -1.078 1 98.31 155 ALA B CA 1
ATOM 2632 C C . ALA B 1 155 ? 0.435 -23.75 -2.232 1 98.31 155 ALA B C 1
ATOM 2634 O O . ALA B 1 155 ? 0.986 -23.656 -3.33 1 98.31 155 ALA B O 1
ATOM 2635 N N . PRO B 1 156 ? -0.536 -24.672 -1.976 1 98.12 156 PRO B N 1
ATOM 2636 C CA . PRO B 1 156 ? -1.026 -25.531 -3.053 1 98.12 156 PRO B CA 1
ATOM 2637 C C . PRO B 1 156 ? -1.822 -24.766 -4.105 1 98.12 156 PRO B C 1
ATOM 2639 O O . PRO B 1 156 ? -2.133 -23.594 -3.916 1 98.12 156 PRO B O 1
ATOM 2642 N N . ASN B 1 157 ? -2.131 -25.438 -5.234 1 98.12 157 ASN B N 1
ATOM 2643 C CA . ASN B 1 157 ? -2.885 -24.844 -6.336 1 98.12 157 ASN B CA 1
ATOM 2644 C C . ASN B 1 157 ? -4.375 -24.766 -6.02 1 98.12 157 ASN B C 1
ATOM 2646 O O . ASN B 1 157 ? -5.184 -25.469 -6.633 1 98.12 157 ASN B O 1
ATOM 2650 N N . ARG B 1 158 ? -4.73 -23.875 -5.129 1 98.25 158 ARG B N 1
ATOM 2651 C CA . ARG B 1 158 ? -6.105 -23.578 -4.738 1 98.25 158 ARG B CA 1
ATOM 2652 C C . ARG B 1 158 ? -6.426 -22.109 -4.938 1 98.25 158 ARG B C 1
ATOM 2654 O O . ARG B 1 158 ? -5.555 -21.328 -5.32 1 98.25 158 ARG B O 1
ATOM 2661 N N . TYR B 1 159 ? -7.703 -21.812 -4.848 1 98.25 159 TYR B N 1
ATOM 2662 C CA . TYR B 1 159 ? -8.07 -20.391 -4.922 1 98.25 159 TYR B CA 1
ATOM 2663 C C . TYR B 1 159 ? -7.805 -19.688 -3.594 1 98.25 159 TYR B C 1
ATOM 2665 O O . TYR B 1 159 ? -8.523 -19.922 -2.613 1 98.25 159 TYR B O 1
ATOM 2673 N N . LEU B 1 160 ? -6.816 -18.891 -3.611 1 98.81 160 LEU B N 1
ATOM 2674 C CA . LEU B 1 160 ? -6.324 -18.312 -2.367 1 98.81 160 LEU B CA 1
ATOM 2675 C C . LEU B 1 160 ? -6.793 -16.875 -2.209 1 98.81 160 LEU B C 1
ATOM 2677 O O . LEU B 1 160 ? -6.996 -16.172 -3.203 1 98.81 160 LEU B O 1
ATOM 2681 N N . PHE B 1 161 ? -6.969 -16.438 -1.026 1 98.62 161 PHE B N 1
ATOM 2682 C CA . PHE B 1 161 ? -7.219 -15.047 -0.688 1 98.62 161 PHE B CA 1
ATOM 2683 C C . PHE B 1 161 ? -6.652 -14.719 0.688 1 98.62 161 PHE B C 1
ATOM 2685 O O . PHE B 1 161 ? -6.234 -15.609 1.426 1 98.62 161 PHE B O 1
ATOM 2692 N N . GLY B 1 162 ? -6.582 -13.398 0.997 1 98.44 162 GLY B N 1
ATOM 2693 C CA . GLY B 1 162 ? -6.078 -12.938 2.279 1 98.44 162 GLY B CA 1
ATOM 2694 C C . GLY B 1 162 ? -4.703 -12.305 2.189 1 98.44 162 GLY B C 1
ATOM 2695 O O . GLY B 1 162 ? -3.896 -12.68 1.337 1 98.44 162 GLY B O 1
ATOM 2696 N N . TYR B 1 163 ? -4.523 -11.336 3.047 1 98.06 163 TYR B N 1
ATOM 2697 C CA . TYR B 1 163 ? -3.238 -10.656 3.17 1 98.06 163 TYR B CA 1
ATOM 2698 C C . TYR B 1 163 ? -2.816 -10.039 1.841 1 98.06 163 TYR B C 1
ATOM 2700 O O . TYR B 1 163 ? -1.683 -10.227 1.395 1 98.06 163 TYR B O 1
ATOM 2708 N N . GLY B 1 164 ? -3.748 -9.383 1.217 1 98.06 164 GLY B N 1
ATOM 2709 C CA . GLY B 1 164 ? -3.492 -8.703 -0.044 1 98.06 164 GLY B CA 1
ATOM 2710 C C . GLY B 1 164 ? -4.148 -9.383 -1.231 1 98.06 164 GLY B C 1
ATOM 2711 O O . GLY B 1 164 ? -4.488 -8.727 -2.219 1 98.06 164 GLY B O 1
ATOM 2712 N N . MET B 1 165 ? -4.34 -10.695 -1.179 1 98.44 165 MET B N 1
ATOM 2713 C CA . MET B 1 165 ? -5.004 -11.445 -2.242 1 98.44 165 MET B CA 1
ATOM 2714 C C . MET B 1 165 ? -6.52 -11.328 -2.121 1 98.44 165 MET B C 1
ATOM 2716 O O . MET B 1 165 ? -7.066 -11.445 -1.024 1 98.44 165 MET B O 1
ATOM 2720 N N . ASP B 1 166 ? -7.145 -11.18 -3.205 1 97.75 166 ASP B N 1
ATOM 2721 C CA . ASP B 1 166 ? -8.586 -10.953 -3.119 1 97.75 166 ASP B CA 1
ATOM 2722 C C . ASP B 1 166 ? -9.359 -12.18 -3.594 1 97.75 166 ASP B C 1
ATOM 2724 O O . ASP B 1 166 ? -8.805 -13.062 -4.246 1 97.75 166 ASP B O 1
ATOM 2728 N N . TYR B 1 167 ? -10.602 -12.258 -3.158 1 98.19 167 TYR B N 1
ATOM 2729 C CA . TYR B 1 167 ? -11.664 -13.078 -3.719 1 98.19 167 TYR B CA 1
ATOM 2730 C C . TYR B 1 167 ? -12.836 -12.219 -4.176 1 98.19 167 TYR B C 1
ATOM 2732 O O . TYR B 1 167 ? -13.594 -11.711 -3.348 1 98.19 167 TYR B O 1
ATOM 2740 N N . HIS B 1 168 ? -12.977 -12.078 -5.52 1 96.69 168 HIS B N 1
ATOM 2741 C CA . HIS B 1 168 ? -14.016 -11.242 -6.113 1 96.69 168 HIS B CA 1
ATOM 2742 C C . HIS B 1 168 ? -14.016 -9.844 -5.496 1 96.69 168 HIS B C 1
ATOM 2744 O O . HIS B 1 168 ? -15.055 -9.352 -5.059 1 96.69 168 HIS B O 1
ATOM 2750 N N . ASP B 1 169 ? -12.891 -9.242 -5.383 1 95.81 169 ASP B N 1
ATOM 2751 C CA . ASP B 1 169 ? -12.648 -7.855 -4.98 1 95.81 169 ASP B CA 1
ATOM 2752 C C . ASP B 1 169 ? -12.859 -7.676 -3.477 1 95.81 169 ASP B C 1
ATOM 2754 O O . ASP B 1 169 ? -12.875 -6.551 -2.979 1 95.81 169 ASP B O 1
ATOM 2758 N N . TYR B 1 170 ? -13.078 -8.812 -2.76 1 98.06 170 TYR B N 1
ATOM 2759 C CA . TYR B 1 170 ? -13.203 -8.805 -1.307 1 98.06 170 TYR B CA 1
ATOM 2760 C C . TYR B 1 170 ? -12.062 -9.586 -0.66 1 98.06 170 TYR B C 1
ATOM 2762 O O . TYR B 1 170 ? -11.32 -10.289 -1.344 1 98.06 170 TYR B O 1
ATOM 2770 N N . LEU B 1 171 ? -11.898 -9.383 0.647 1 98.5 171 LEU B N 1
ATOM 2771 C CA . LEU B 1 171 ? -11.195 -10.273 1.564 1 98.5 171 LEU B CA 1
ATOM 2772 C C . LEU B 1 171 ? -9.688 -10.078 1.46 1 98.5 171 LEU B C 1
ATOM 2774 O O . LEU B 1 171 ? -8.914 -10.898 1.959 1 98.5 171 LEU B O 1
ATOM 2778 N N . ARG B 1 172 ? -9.219 -9.023 0.829 1 98.44 172 ARG B N 1
ATOM 2779 C CA . ARG B 1 172 ? -7.793 -8.727 0.846 1 98.44 172 ARG B CA 1
ATOM 2780 C C . ARG B 1 172 ? -7.281 -8.57 2.275 1 98.44 172 ARG B C 1
ATOM 2782 O O . ARG B 1 172 ? -6.098 -8.789 2.545 1 98.44 172 ARG B O 1
ATOM 2789 N N . ASN B 1 173 ? -8.188 -8.211 3.178 1 98.44 173 ASN B N 1
ATOM 2790 C CA . ASN B 1 173 ? -7.82 -7.906 4.555 1 98.44 173 ASN B CA 1
ATOM 2791 C C . ASN B 1 173 ? -7.992 -9.117 5.465 1 98.44 173 ASN B C 1
ATOM 2793 O O . ASN B 1 173 ? -7.891 -9.008 6.688 1 98.44 173 ASN B O 1
ATOM 2797 N N . ALA B 1 174 ? -8.328 -10.25 4.91 1 97.88 174 ALA B N 1
ATOM 2798 C CA . ALA B 1 174 ? -8.461 -11.438 5.75 1 97.88 174 ALA B CA 1
ATOM 2799 C C . ALA B 1 174 ? -7.164 -11.719 6.512 1 97.88 174 ALA B C 1
ATOM 2801 O O . ALA B 1 174 ? -6.07 -11.602 5.953 1 97.88 174 ALA B O 1
ATOM 2802 N N . PRO B 1 175 ? -7.293 -12.039 7.824 1 93.25 175 PRO B N 1
ATOM 2803 C CA . PRO B 1 175 ? -6.117 -12.18 8.688 1 93.25 175 PRO B CA 1
ATOM 2804 C C . PRO B 1 175 ? -5.371 -13.5 8.461 1 93.25 175 PRO B C 1
ATOM 2806 O O . PRO B 1 175 ? -5.328 -14.352 9.352 1 93.25 175 PRO B O 1
ATOM 2809 N N . GLY B 1 176 ? -4.715 -13.656 7.453 1 97.44 176 GLY B N 1
ATOM 2810 C CA . GLY B 1 176 ? -3.973 -14.844 7.07 1 97.44 176 GLY B CA 1
ATOM 2811 C C . GLY B 1 176 ? -4.082 -15.164 5.59 1 97.44 176 GLY B C 1
ATOM 2812 O O . GLY B 1 176 ? -4.434 -14.297 4.789 1 97.44 176 GLY B O 1
ATOM 2813 N N . VAL B 1 177 ? -3.652 -16.359 5.27 1 98.69 177 VAL B N 1
ATOM 2814 C CA . VAL B 1 177 ? -3.795 -16.891 3.912 1 98.69 177 VAL B CA 1
ATOM 2815 C C . VAL B 1 177 ? -4.777 -18.062 3.906 1 98.69 177 VAL B C 1
ATOM 2817 O O . VAL B 1 177 ? -4.602 -19.031 4.648 1 98.69 177 VAL B O 1
ATOM 2820 N N . PHE B 1 178 ? -5.805 -17.922 3.086 1 98.75 178 PHE B N 1
ATOM 2821 C CA . PHE B 1 178 ? -6.914 -18.859 3.076 1 98.75 178 PHE B CA 1
ATOM 2822 C C . PHE B 1 178 ? -7.137 -19.422 1.678 1 98.75 178 PHE B C 1
ATOM 2824 O O . PHE B 1 178 ? -6.758 -18.797 0.685 1 98.75 178 PHE B O 1
ATOM 2831 N N . ALA B 1 179 ? -7.75 -20.578 1.643 1 98.81 179 ALA B N 1
ATOM 2832 C CA . ALA B 1 179 ? -8.219 -21.172 0.39 1 98.81 179 ALA B CA 1
ATOM 2833 C C . ALA B 1 179 ? -9.734 -21.344 0.396 1 98.81 179 ALA B C 1
ATOM 2835 O O . ALA B 1 179 ? -10.32 -21.734 1.405 1 98.81 179 ALA B O 1
ATOM 2836 N N . VAL B 1 180 ? -10.367 -20.953 -0.749 1 98.31 180 VAL B N 1
ATOM 2837 C CA . VAL B 1 180 ? -11.805 -21.172 -0.873 1 98.31 180 VAL B CA 1
ATOM 2838 C C . VAL B 1 180 ? -12.133 -22.641 -0.703 1 98.31 180 VAL B C 1
ATOM 2840 O O . VAL B 1 180 ? -11.477 -23.5 -1.295 1 98.31 180 VAL B O 1
ATOM 2843 N N . ARG B 1 181 ? -13.086 -22.906 0.045 1 96.75 181 ARG B N 1
ATOM 2844 C CA . ARG B 1 181 ? -13.453 -24.281 0.33 1 96.75 181 ARG B CA 1
ATOM 2845 C C . ARG B 1 181 ? -13.711 -25.062 -0.959 1 96.75 181 ARG B C 1
ATOM 2847 O O . ARG B 1 181 ? -14.391 -24.562 -1.859 1 96.75 181 ARG B O 1
ATOM 2854 N N . GLY B 1 182 ? -13.109 -26.234 -0.987 1 94.56 182 GLY B N 1
ATOM 2855 C CA . GLY B 1 182 ? -13.391 -27.141 -2.08 1 94.56 182 GLY B CA 1
ATOM 2856 C C . GLY B 1 182 ? -12.57 -26.875 -3.322 1 94.56 182 GLY B C 1
ATOM 2857 O O . GLY B 1 182 ? -12.781 -27.484 -4.367 1 94.56 182 GLY B O 1
ATOM 2858 N N . THR B 1 183 ? -11.727 -25.938 -3.312 1 93.69 183 THR B N 1
ATOM 2859 C CA . THR B 1 183 ? -10.859 -25.641 -4.449 1 93.69 183 THR B CA 1
ATOM 2860 C C . THR B 1 183 ? -9.461 -26.203 -4.234 1 93.69 183 THR B C 1
ATOM 2862 O O . THR B 1 183 ? -9.047 -26.438 -3.098 1 93.69 183 THR B O 1
#

Organism: NCBI:txid713585

pLDDT: mean 95.26, std 9.43, range [46.91, 98.94]

Foldseek 3Di:
DDPVVLVVQLVQWAFPWFLVRLLVLLLVQLVVVCVVCQPFQAEEEEAPDLQVLSVVSNVVNHDHHHHYWYWYWDWDPDPDPDQTDTDTPDDTPDQLAQHEYEYEGAEDALCRNVVVVLVVSVVSHHPHYAYEYAEYEPHPNHDPVRDHPYYSYYDYPAAKEESRRDDVNDHPDPSHITGGPPD/DDPVVLVVQLVQWAFPWFLVRLLVLLLVQLVVVCVVCQPFQAEEEEAPDLQVLSVVSNVVNHDHHHHYWYWYWDWDPDPDPDQTDTDTPDDTPDQLAQHEYEYEGAEDALCRNVVVVLVVSVVSHHPHYAYEYAEYEPHPNHDPVRDHPYYSYYDYPAAKEESRRDDVNDHPDPSHITGGPPD

Sequence (366 aa):
MSPAEARRVLREADCLHSREAVETAIDRLAQNTAEVLAERNPLVLGVMTGCVVLLGGLLSRWSFPMHLDYVHATRYRGDTRGGPQLHWLAQPQTPIADRTVVLVDDILDEGVTLDAIRRHCLDQGAEQVFSIVLVDKANPKRDPRITADHAALQAPNRYLFGYGMDYHDYLRNAPGVFAVRGTMSPAEARRVLREADCLHSREAVETAIDRLAQNTAEVLAERNPLVLGVMTGCVVLLGGLLSRWSFPMHLDYVHATRYRGDTRGGPQLHWLAQPQTPIADRTVVLVDDILDEGVTLDAIRRHCLDQGAEQVFSIVLVDKANPKRDPRITADHAALQAPNRYLFGYGMDYHDYLRNAPGVFAVRGT

Solvent-accessible surface area (backbone atoms only — not comparable to full-atom values): 18987 Å² total; per-residue (Å²): 129,50,61,68,55,53,52,49,49,61,71,61,29,45,77,75,35,48,42,67,56,48,52,53,30,46,54,51,40,35,55,60,48,41,77,73,40,48,87,52,57,27,40,37,29,35,37,53,73,25,9,40,32,52,50,15,54,38,34,59,64,41,90,52,51,37,34,81,52,41,31,26,66,46,61,58,78,69,86,60,91,59,74,81,47,75,45,74,72,34,67,63,85,65,86,48,54,72,27,36,37,34,41,33,34,28,63,36,51,61,39,61,58,62,50,49,52,51,49,49,42,46,73,56,38,26,68,42,78,45,34,39,26,43,29,40,34,59,39,86,83,28,55,85,87,60,74,65,76,39,57,42,36,74,42,69,73,44,53,54,27,18,47,19,27,48,55,88,68,24,45,30,29,35,63,23,37,32,27,45,64,94,81,129,50,60,69,54,52,52,49,50,62,70,61,28,46,76,77,36,50,40,67,56,47,52,52,29,45,53,51,40,34,56,59,47,40,76,73,42,48,86,52,56,27,40,36,31,34,38,54,74,26,10,40,32,52,50,15,53,40,36,57,64,40,89,52,50,38,34,79,50,41,31,25,67,46,61,58,79,70,85,59,91,60,75,79,49,74,46,72,72,33,68,64,85,67,86,48,54,73,26,36,34,34,39,32,32,28,63,37,52,62,39,62,57,59,50,49,51,51,50,50,43,47,74,56,39,26,68,41,78,45,35,37,25,44,30,41,35,58,39,87,84,28,55,84,88,60,74,66,77,38,57,42,37,74,42,70,72,44,52,54,26,18,47,20,28,47,55,86,67,25,44,29,29,35,64,23,37,31,26,45,64,95,82

InterPro domains:
  IPR000836 Phosphoribosyltransferase domain [PF00156] (16-147)
  IPR000836 Phosphoribosyltransferase domain [cd06223] (25-142)
  IPR029057 Phosphoribosyltransferase-like [G3DSA:3.40.50.2020] (1-183)
  IPR029057 Phosphoribosyltransferase-like [SSF53271] (14-181)
  IPR050408 Hypoxanthine-guanine phosphoribosyltransferase [PTHR43340] (15-180)

Radius of gyration: 19.94 Å; Cα contacts (8 Å, |Δi|>4): 835; chains: 2; bounding box: 48×59×52 Å

Nearest PDB structures (foldseek):
  3kb8-assembly1_A  TM=9.234E-01  e=8.684E-17  Bacillus anthracis str. 'Ames Ancestor'
  3h83-assembly1_A  TM=9.242E-01  e=1.097E-16  Bacillus anthracis str. 'Ames Ancestor'
  2geb-assembly1_A  TM=9.028E-01  e=7.725E-17  Caldanaerobacter subterraneus subsp. tengcongensis
  4rqb-assembly1_A  TM=9.279E-01  e=3.334E-16  Staphylococcus aureus subsp. aureus USA300_TCH1516
  1r3u-assembly1_A  TM=9.072E-01  e=5.324E-16  Caldanaerobacter subterraneus subsp. tengcongensis